Protein 6PW7 (pdb70)

Organism: Caenorhabditis elegans (NCBI:txid6239)

Radius of gyration: 25.1 Å; Cα contacts (8 Å, |Δi|>4): 357; chains: 2; bounding box: 63×61×56 Å

GO terms:
  GO:0042802 identical protein binding (F, IPI)
  GO:0043025 neuronal cell body (C, IDA)
  GO:0005246 calcium channel regulator activity (F, IDA)
  GO:0005737 cytoplasm (C, IDA)
  GO:0005886 plasma membrane (C, IDA)
  GO:0030425 dendrite (C, IDA)
  GO:0002115 store-operated calcium entry (P, IGI)
  GO:1901076 positive regulation of engulfment of apoptotic cell (P, IMP)
  GO:0030728 ovulation (P, IMP)
  GO:0045987 positive regulation of smooth muscle contraction (P, IMP)

InterPro domains:
  IPR001660 Sterile alpha motif domain [PF07647] (112-171)
  IPR013761 Sterile alpha motif/pointed domain superfamily [G3DSA:1.10.150.50] (116-182)
  IPR013761 Sterile alpha motif/pointed domain superfamily [SSF47769] (111-183)
  IPR032393 STIM1/2, Orai1-activating region [PF16533] (285-386)
  IPR032393 STIM1/2, Orai1-activating region [cd11722] (290-383)
  IPR037608 STIM1/2 [PTHR15136] (29-251)
  IPR057835 STIM1/2, EF-hand [PF25578] (37-105)

Structure (mmCIF, N/CA/C/O backbone):
data_6PW7
#
_entry.id   6PW7
#
_cell.length_a   111.543
_cell.length_b   111.580
_cell.length_c   70.704
_cell.angle_alpha   90.00
_cell.angle_beta   90.00
_cell.angle_gamma   90.00
#
_symmetry.space_group_name_H-M   'C 2 2 2'
#
loop_
_entity.id
_entity.type
_entity.pdbx_description
1 polymer 'Stromal interaction molecule 1'
2 non-polymer 'CALCIUM ION'
3 water water
#
loop_
_atom_site.group_PDB
_atom_site.id
_atom_site.type_symbol
_atom_site.label_atom_id
_atom_site.label_alt_id
_atom_site.label_comp_id
_atom_site.label_asym_id
_atom_site.label_entity_id
_atom_site.label_seq_id
_atom_site.pdbx_PDB_ins_code
_atom_site.Cartn_x
_atom_site.Cartn_y
_atom_site.Cartn_z
_atom_site.occupancy
_atom_site.B_iso_or_equiv
_atom_site.auth_seq_id
_atom_site.auth_comp_id
_atom_site.auth_asym_id
_atom_site.auth_atom_id
_atom_site.pdbx_PDB_model_num
ATOM 1 N N . VAL A 1 1 ? 45.309 63.202 46.145 1.00 32.93 25 VAL A N 1
ATOM 2 C CA . VAL A 1 1 ? 44.056 63.519 45.475 1.00 37.29 25 VAL A CA 1
ATOM 3 C C . VAL A 1 1 ? 44.045 62.878 44.099 1.00 34.67 25 VAL A C 1
ATOM 4 O O . VAL A 1 1 ? 42.991 62.687 43.497 1.00 31.78 25 VAL A O 1
ATOM 8 N N . THR A 1 2 ? 45.217 62.539 43.590 1.00 28.31 26 THR A N 1
ATOM 9 C CA . THR A 1 2 ? 45.239 61.856 42.319 1.00 30.31 26 THR A CA 1
ATOM 10 C C . THR A 1 2 ? 46.154 60.636 42.335 1.00 26.28 26 THR A C 1
ATOM 11 O O . THR A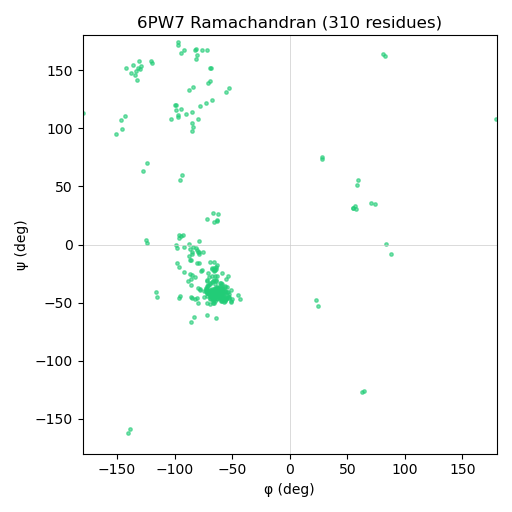 1 2 ? 47.192 60.637 42.984 1.00 26.99 26 THR A O 1
ATOM 15 N N . ARG A 1 3 ? 45.722 59.569 41.672 1.00 20.70 27 ARG A N 1
ATOM 16 C CA . ARG A 1 3 ? 46.544 58.378 41.534 1.00 24.68 27 ARG A CA 1
ATOM 17 C C . ARG A 1 3 ? 46.566 57.923 40.092 1.00 29.82 27 ARG A C 1
ATOM 18 O O . ARG A 1 3 ? 45.631 58.156 39.313 1.00 26.96 27 ARG A O 1
ATOM 26 N N . ASN A 1 4 ? 47.670 57.272 39.766 1.00 24.49 28 ASN A N 1
ATOM 27 C CA . ASN A 1 4 ? 47.946 56.791 38.437 1.00 31.39 28 ASN A CA 1
ATOM 28 C C . ASN A 1 4 ? 47.532 55.344 38.272 1.00 29.13 28 ASN A C 1
ATOM 29 O O . ASN A 1 4 ? 48.073 54.486 38.956 1.00 28.91 28 ASN A O 1
ATOM 34 N N . VAL A 1 5 ? 46.569 55.063 37.395 1.00 23.94 29 VAL A N 1
ATOM 35 C CA . VAL A 1 5 ? 46.065 53.685 37.245 1.00 25.75 29 VAL A CA 1
ATOM 36 C C . VAL A 1 5 ? 45.887 53.272 35.784 1.00 29.24 29 VAL A C 1
ATOM 37 O O . VAL A 1 5 ? 45.669 54.114 34.896 1.00 24.27 29 VAL A O 1
ATOM 41 N N . GLU A 1 6 ? 45.964 51.966 35.550 1.00 24.94 30 GLU A N 1
ATOM 42 C CA . GLU A 1 6 ? 45.733 51.418 34.221 1.00 23.83 30 GLU A CA 1
ATOM 43 C C . GLU A 1 6 ? 44.242 51.344 33.908 1.00 29.62 30 GLU A C 1
ATOM 44 O O . GLU A 1 6 ? 43.495 50.632 34.589 1.00 21.78 30 GLU A O 1
ATOM 50 N N . VAL A 1 7 ? 43.805 52.045 32.864 1.00 21.95 31 VAL A N 1
ATOM 51 C CA . VAL A 1 7 ? 42.395 52.002 32.508 1.00 19.77 31 VAL A CA 1
ATOM 52 C C . VAL A 1 7 ? 42.197 51.479 31.094 1.00 21.30 31 VAL A C 1
ATOM 53 O O . VAL A 1 7 ? 43.098 51.539 30.271 1.00 20.85 31 VAL A O 1
ATOM 57 N N . THR A 1 8 ? 41.003 50.973 30.815 1.00 19.57 32 THR A N 1
ATOM 58 C CA . THR A 1 8 ? 40.676 50.514 29.471 1.00 22.07 32 THR A CA 1
ATOM 59 C C . THR A 1 8 ? 39.983 51.625 28.705 1.00 20.45 32 THR A C 1
ATOM 60 O O . THR A 1 8 ? 39.492 52.601 29.299 1.00 18.05 32 THR A O 1
ATOM 64 N N . ALA A 1 9 ? 39.907 51.456 27.391 1.00 22.62 33 ALA A N 1
ATOM 65 C CA . ALA A 1 9 ? 39.207 52.410 26.545 1.00 19.55 33 ALA A CA 1
ATOM 66 C C . ALA A 1 9 ? 37.753 52.548 26.994 1.00 19.17 33 ALA A C 1
ATOM 67 O O . ALA A 1 9 ? 37.196 53.635 26.997 1.00 20.84 33 ALA A O 1
ATOM 69 N N . GLU A 1 10 ? 37.147 51.437 27.398 1.00 22.32 34 GLU A N 1
ATOM 70 C CA . GLU A 1 10 ? 35.765 51.457 27.840 1.00 23.79 34 GLU A CA 1
ATOM 71 C C . GLU A 1 10 ? 35.602 52.219 29.141 1.00 20.17 34 GLU A C 1
ATOM 72 O O . GLU A 1 10 ? 34.673 53.008 29.288 1.00 21.02 34 GLU A O 1
ATOM 78 N N . GLU A 1 11 ? 36.502 51.981 30.083 1.00 18.92 35 GLU A N 1
ATOM 79 C CA . GLU A 1 11 ? 36.481 52.713 31.344 1.00 17.91 35 GLU A CA 1
ATOM 80 C C . GLU A 1 11 ? 36.677 54.200 31.083 1.00 20.94 35 GLU A C 1
ATOM 81 O O . GLU A 1 11 ? 36.056 55.047 31.727 1.00 17.74 35 GLU A O 1
ATOM 87 N N . GLU A 1 12 ? 37.511 54.520 30.104 1.00 18.00 36 GLU A N 1
ATOM 88 C CA . GLU A 1 12 ? 37.855 55.916 29.868 1.00 19.13 36 GLU A CA 1
ATOM 89 C C . GLU A 1 12 ? 36.718 56.655 29.140 1.00 17.77 36 GLU A C 1
ATOM 90 O O . GLU A 1 12 ? 36.608 57.870 29.241 1.00 20.57 36 GLU A O 1
ATOM 96 N N . LYS A 1 13 ? 35.866 55.917 28.431 1.00 20.05 37 LYS A N 1
ATOM 97 C CA . LYS A 1 13 ? 34.616 56.472 27.897 1.00 21.05 37 LYS A CA 1
ATOM 98 C C . LYS A 1 13 ? 33.790 57.105 28.991 1.00 19.79 37 LYS A C 1
ATOM 99 O O . LYS A 1 13 ? 33.125 58.114 28.775 1.00 22.01 37 LYS A O 1
ATOM 105 N N . ILE A 1 14 ? 33.821 56.494 30.170 1.00 19.20 38 ILE A N 1
ATOM 106 C CA . ILE A 1 14 ? 33.022 56.971 31.289 1.00 20.00 38 ILE A CA 1
ATOM 107 C C . ILE A 1 14 ? 33.746 58.082 32.033 1.00 19.16 38 ILE A C 1
ATOM 108 O O . ILE A 1 14 ? 33.153 59.106 32.357 1.00 20.02 38 ILE A O 1
ATOM 113 N N . ARG A 1 15 ? 35.032 57.875 32.308 1.00 18.02 39 ARG A N 1
ATOM 114 C CA . ARG A 1 15 ? 35.798 58.857 33.059 1.00 18.01 39 ARG A CA 1
ATOM 115 C C . ARG A 1 15 ? 35.946 60.150 32.250 1.00 17.09 39 ARG A C 1
ATOM 116 O O . ARG A 1 15 ? 35.651 61.231 32.746 1.00 20.19 39 ARG A O 1
ATOM 124 N N . ASP A 1 16 ? 36.385 60.028 31.001 1.00 17.00 40 ASP A N 1
ATOM 125 C CA . ASP A 1 16 ? 36.510 61.172 30.101 1.00 17.12 40 ASP A CA 1
ATOM 126 C C . ASP A 1 16 ? 35.242 61.294 29.273 1.00 18.44 40 ASP A C 1
ATOM 127 O O . ASP A 1 16 ? 35.277 61.202 28.051 1.00 18.73 40 ASP A O 1
ATOM 132 N N . LYS A 1 17 ? 34.112 61.479 29.946 1.00 14.73 41 LYS A N 1
ATOM 133 C CA . LYS A 1 17 ? 32.822 61.511 29.266 1.00 21.21 41 LYS A CA 1
ATOM 134 C C . LYS A 1 17 ? 32.737 62.624 28.222 1.00 22.03 41 LYS A C 1
ATOM 135 O O . LYS A 1 17 ? 32.243 62.417 27.118 1.00 18.46 41 LYS A O 1
ATOM 141 N N . LEU A 1 18 ? 33.237 63.805 28.561 1.00 19.48 42 LEU A N 1
ATOM 142 C CA . LEU A 1 18 ? 33.113 64.925 27.640 1.00 21.36 42 LEU A CA 1
ATOM 143 C C . LEU A 1 18 ? 34.034 64.740 26.444 1.00 18.32 42 LEU A C 1
ATOM 144 O O . LEU A 1 18 ? 33.706 65.165 25.340 1.00 17.99 42 LEU A O 1
ATOM 149 N N . GLY A 1 19 ? 35.175 64.091 26.649 1.00 16.65 43 GLY A N 1
ATOM 150 C CA . GLY A 1 19 ? 36.056 63.788 25.543 1.00 14.33 43 GLY A CA 1
ATOM 151 C C . GLY A 1 19 ? 35.464 62.735 24.621 1.00 14.44 43 GLY A C 1
ATOM 152 O O . GLY A 1 19 ? 35.478 62.881 23.399 1.00 13.79 43 GLY A O 1
ATOM 153 N N . TYR A 1 20 ? 34.940 61.663 25.208 1.00 15.48 44 TYR A N 1
ATOM 154 C CA . TYR A 1 20 ? 34.234 60.658 24.424 1.00 15.60 44 TYR A CA 1
ATOM 155 C C . TYR A 1 20 ? 33.072 61.248 23.652 1.00 13.31 44 TYR A C 1
ATOM 156 O O . TYR A 1 20 ? 32.893 60.959 22.469 1.00 16.24 44 TYR A O 1
ATOM 165 N N . GLU A 1 21 ? 32.261 62.066 24.310 1.00 14.27 45 GLU A N 1
ATOM 166 C CA . GLU A 1 21 ? 31.116 62.635 23.626 1.00 16.66 45 GLU A CA 1
ATOM 167 C C . GLU A 1 21 ? 31.573 63.551 22.492 1.00 17.30 45 GLU A C 1
ATOM 168 O O . GLU A 1 21 ? 30.892 63.678 21.474 1.00 18.37 45 GLU A O 1
ATOM 174 N N . ALA A 1 22 ? 32.732 64.182 22.669 1.00 15.89 46 ALA A N 1
ATOM 175 C CA . ALA A 1 22 ? 33.281 65.022 21.613 1.00 13.72 46 ALA A CA 1
ATOM 176 C C . ALA A 1 22 ? 33.660 64.152 20.400 1.00 14.95 46 ALA A C 1
ATOM 177 O O . ALA A 1 22 ? 33.320 64.479 19.258 1.00 16.16 46 ALA A O 1
ATOM 179 N N . ILE A 1 23 ? 34.348 63.042 20.661 1.00 14.86 47 ILE A N 1
ATOM 180 C CA . ILE A 1 23 ? 34.700 62.077 19.618 1.00 10.25 47 ILE A CA 1
ATOM 181 C C . ILE A 1 23 ? 33.438 61.560 18.913 1.00 13.90 47 ILE A C 1
ATOM 182 O O . ILE A 1 23 ? 33.400 61.420 17.687 1.00 11.89 47 ILE A O 1
ATOM 187 N N . ARG A 1 24 ? 32.386 61.313 19.685 1.00 15.49 48 ARG A N 1
ATOM 188 C CA . ARG A 1 24 ? 31.145 60.845 19.100 1.00 17.32 48 ARG A CA 1
ATOM 189 C C . ARG A 1 24 ? 30.503 61.932 18.228 1.00 13.86 48 ARG A C 1
ATOM 190 O O . ARG A 1 24 ? 30.030 61.628 17.138 1.00 14.66 48 ARG A O 1
ATOM 198 N N . ASP A 1 25 ? 30.507 63.192 18.684 1.00 16.57 49 ASP A N 1
ATOM 199 C CA . ASP A 1 25 ? 29.994 64.311 17.868 1.00 12.33 49 ASP A CA 1
ATOM 200 C C . ASP A 1 25 ? 30.774 64.505 16.562 1.00 14.98 49 ASP A C 1
ATOM 201 O O . ASP A 1 25 ? 30.194 64.748 15.506 1.00 15.33 49 ASP A O 1
ATOM 206 N N . ILE A 1 26 ? 32.094 64.426 16.643 1.00 14.60 50 ILE A N 1
ATOM 207 C CA . ILE A 1 26 ? 32.929 64.490 15.453 1.00 13.10 50 ILE A CA 1
ATOM 208 C C . ILE A 1 26 ? 32.535 63.371 14.459 1.00 17.34 50 ILE A C 1
ATOM 209 O O . ILE A 1 26 ? 32.330 63.620 13.268 1.00 15.34 50 ILE A O 1
ATOM 214 N N . HIS A 1 27 ? 32.390 62.151 14.971 1.00 13.91 51 HIS A N 1
ATOM 215 C CA . HIS A 1 27 ? 32.071 61.000 14.132 1.00 11.50 51 HIS A CA 1
ATOM 216 C C . HIS A 1 27 ? 30.738 61.217 13.408 1.00 14.38 51 HIS A C 1
ATOM 217 O O . HIS A 1 27 ? 30.635 61.019 12.191 1.00 14.60 51 HIS A O 1
ATOM 224 N N . ARG A 1 28 ? 29.729 61.652 14.156 1.00 9.60 52 ARG A N 1
ATOM 225 C CA . ARG A 1 28 ? 28.415 61.904 13.569 1.00 15.68 52 ARG A CA 1
ATOM 226 C C . ARG A 1 28 ? 28.526 62.968 12.486 1.00 15.76 52 ARG A C 1
ATOM 227 O O . ARG A 1 28 ? 27.884 62.866 11.450 1.00 19.16 52 ARG A O 1
ATOM 235 N N . ASP A 1 29 ? 29.370 63.969 12.721 1.00 17.36 53 ASP A N 1
ATOM 236 C CA . ASP A 1 29 ? 29.593 65.031 11.742 1.00 17.72 53 ASP A CA 1
ATOM 237 C C . ASP A 1 29 ? 30.216 64.479 10.451 1.00 18.37 53 ASP A C 1
ATOM 238 O O . ASP A 1 29 ? 29.926 64.969 9.361 1.00 21.69 53 ASP A O 1
ATOM 251 N N . ASP A 1 31 ? 30.061 61.129 9.495 1.00 21.39 55 ASP A N 1
ATOM 252 C CA . ASP A 1 31 ? 29.235 60.020 9.033 1.00 18.44 55 ASP A CA 1
ATOM 253 C C . ASP A 1 31 ? 28.014 60.498 8.242 1.00 21.41 55 ASP A C 1
ATOM 254 O O . ASP A 1 31 ? 26.886 60.455 8.727 1.00 23.00 55 ASP A O 1
ATOM 259 N N . ASP A 1 32 ? 28.246 60.915 7.007 1.00 19.34 56 ASP A N 1
ATOM 260 C CA . ASP A 1 32 ? 27.238 61.599 6.219 1.00 21.03 56 ASP A CA 1
ATOM 261 C C . ASP A 1 32 ? 25.960 60.799 5.942 1.00 25.15 56 ASP A C 1
ATOM 262 O O . ASP A 1 32 ? 24.868 61.377 5.856 1.00 26.09 56 ASP A O 1
ATOM 267 N N . ASP A 1 33 ? 26.068 59.481 5.794 1.00 23.71 57 ASP A N 1
ATOM 268 C CA . ASP A 1 33 ? 24.861 58.694 5.533 1.00 18.41 57 ASP A CA 1
ATOM 269 C C . ASP A 1 33 ? 24.285 58.079 6.809 1.00 20.01 57 ASP A C 1
ATOM 270 O O . ASP A 1 33 ? 23.363 57.272 6.743 1.00 22.87 57 ASP A O 1
ATOM 275 N N . HIS A 1 34 ? 24.837 58.467 7.957 1.00 20.77 58 HIS A N 1
ATOM 276 C CA . HIS A 1 34 ? 24.381 57.995 9.271 1.00 18.71 58 HIS A CA 1
ATOM 277 C C . HIS A 1 34 ? 24.407 56.473 9.415 1.00 21.76 58 HIS A C 1
ATOM 278 O O . HIS A 1 34 ? 23.589 55.894 10.127 1.00 19.81 58 HIS A O 1
ATOM 285 N N . SER A 1 35 ? 25.364 55.821 8.768 1.00 17.94 59 SER A N 1
ATOM 286 C CA . SER A 1 35 ? 25.447 54.368 8.836 1.00 17.78 59 SER A CA 1
ATOM 287 C C . SER A 1 35 ? 26.086 53.869 10.137 1.00 20.91 59 SER A C 1
ATOM 288 O O . SER A 1 35 ? 26.133 52.660 10.389 1.00 21.69 59 SER A O 1
ATOM 291 N N . GLY A 1 36 ? 26.625 54.790 10.934 1.00 18.25 60 GLY A N 1
ATOM 292 C CA . GLY A 1 36 ? 27.374 54.417 12.124 1.00 14.98 60 GLY A CA 1
ATOM 293 C C . GLY A 1 36 ? 28.832 54.064 11.882 1.00 16.18 60 GLY A C 1
ATOM 294 O O . GLY A 1 36 ? 29.547 53.703 12.813 1.00 16.26 60 GLY A O 1
ATOM 295 N N . SER A 1 37 ? 29.265 54.137 10.628 1.00 14.99 61 SER A N 1
ATOM 296 C CA . SER A 1 37 ? 30.669 53.945 10.277 1.00 15.38 61 SER A CA 1
ATOM 297 C C . SER A 1 37 ? 31.100 54.980 9.238 1.00 16.09 61 SER A C 1
ATOM 298 O O . SER A 1 37 ? 30.302 55.404 8.409 1.00 14.21 61 SER A O 1
ATOM 301 N N . ILE A 1 38 ? 32.364 55.384 9.295 1.00 13.37 62 ILE A N 1
ATOM 302 C CA . ILE A 1 38 ? 32.899 56.348 8.351 1.00 12.89 62 ILE A CA 1
ATOM 303 C C . ILE A 1 38 ? 33.679 55.625 7.275 1.00 15.67 62 ILE A C 1
ATOM 304 O O . ILE A 1 38 ? 34.648 54.933 7.584 1.00 14.88 62 ILE A O 1
ATOM 309 N N . ASP A 1 39 ? 33.259 55.767 6.024 1.00 16.34 63 ASP A N 1
ATOM 310 C CA . ASP A 1 39 ? 33.944 55.075 4.924 1.00 14.80 63 ASP A CA 1
ATOM 311 C C . ASP A 1 39 ? 34.945 56.029 4.242 1.00 14.82 63 ASP A C 1
ATOM 312 O O . ASP A 1 39 ? 34.985 57.230 4.544 1.00 14.58 63 ASP A O 1
ATOM 317 N N . ARG A 1 40 ? 35.760 55.495 3.337 1.00 16.71 64 ARG A N 1
ATOM 318 C CA . ARG A 1 40 ? 36.814 56.284 2.702 1.00 13.39 64 ARG A CA 1
ATOM 319 C C . ARG A 1 40 ? 36.267 57.448 1.874 1.00 16.79 64 ARG A C 1
ATOM 320 O O . ARG A 1 40 ? 36.939 58.465 1.694 1.00 17.35 64 ARG A O 1
ATOM 328 N N . ASN A 1 41 ? 35.047 57.304 1.375 1.00 17.08 65 ASN A N 1
ATOM 329 C CA . ASN A 1 41 ? 34.431 58.388 0.633 1.00 13.62 65 ASN A CA 1
ATOM 330 C C . ASN A 1 41 ? 34.020 59.506 1.603 1.00 17.64 65 ASN A C 1
ATOM 331 O O . ASN A 1 41 ? 34.156 60.680 1.297 1.00 15.06 65 ASN A O 1
ATOM 336 N N . GLU A 1 42 ? 33.541 59.130 2.785 1.00 12.91 66 GLU A N 1
ATOM 337 C CA . GLU A 1 42 ? 33.100 60.103 3.783 1.00 11.24 66 GLU A CA 1
ATOM 338 C C . GLU A 1 42 ? 34.259 60.838 4.427 1.00 17.78 66 GLU A C 1
ATOM 339 O O . GLU A 1 42 ? 34.164 62.038 4.694 1.00 17.77 66 GLU A O 1
ATOM 345 N N . SER A 1 43 ? 35.358 60.130 4.674 1.00 12.78 67 SER A N 1
ATOM 346 C CA . SER A 1 43 ? 36.459 60.731 5.405 1.00 15.32 67 SER A CA 1
ATOM 347 C C . SER A 1 43 ? 37.212 61.718 4.500 1.00 17.65 67 SER A C 1
ATOM 348 O O . SER A 1 43 ? 37.502 62.837 4.905 1.00 16.63 67 SER A O 1
ATOM 351 N N . THR A 1 44 ? 37.498 61.321 3.266 1.00 14.52 68 THR A N 1
ATOM 352 C CA . THR A 1 44 ? 38.112 62.257 2.318 1.00 20.99 68 THR A CA 1
ATOM 353 C C . THR A 1 44 ? 37.152 63.416 1.996 1.00 19.20 68 THR A C 1
ATOM 354 O O . THR A 1 44 ? 37.571 64.572 1.853 1.00 20.73 68 THR A O 1
ATOM 358 N N . GLY A 1 45 ? 35.866 63.108 1.879 1.00 17.04 69 GLY A N 1
ATOM 359 C CA . GLY A 1 45 ? 34.871 64.134 1.625 1.00 17.49 69 GLY A CA 1
ATOM 360 C C . GLY A 1 45 ? 34.900 65.187 2.721 1.00 21.86 69 GLY A C 1
ATOM 361 O O . GLY A 1 45 ? 34.829 66.383 2.452 1.00 22.68 69 GLY A O 1
ATOM 362 N N . PHE A 1 46 ? 35.033 64.734 3.964 1.00 19.36 70 PHE A N 1
ATOM 363 C CA . PHE A 1 46 ? 35.056 65.621 5.116 1.00 20.55 70 PHE A CA 1
ATOM 364 C C . PHE A 1 46 ? 36.306 66.481 5.087 1.00 20.04 70 PHE A C 1
ATOM 365 O O . PHE A 1 46 ? 36.241 67.681 5.362 1.00 19.89 70 PHE A O 1
ATOM 381 N N . LYS A 1 48 ? 37.943 67.333 2.463 1.00 19.65 72 LYS A N 1
ATOM 382 C CA . LYS A 1 48 ? 37.864 68.215 1.308 1.00 22.76 72 LYS A CA 1
ATOM 383 C C . LYS A 1 48 ? 36.959 69.399 1.599 1.00 22.96 72 LYS A C 1
ATOM 384 O O . LYS A 1 48 ? 37.362 70.545 1.434 1.00 25.30 72 LYS A O 1
ATOM 390 N N . GLU A 1 49 ? 35.744 69.115 2.055 1.00 21.31 73 GLU A N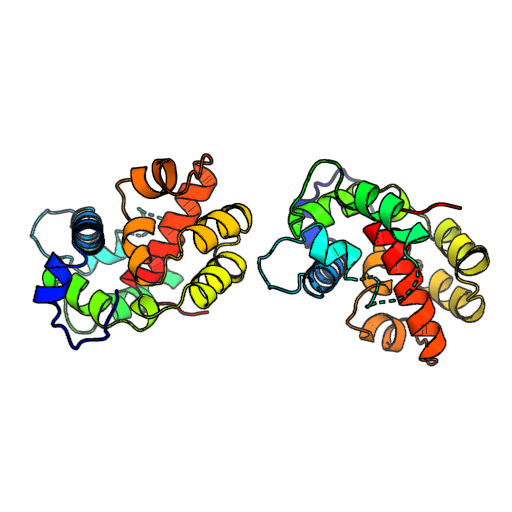 1
ATOM 391 C CA . GLU A 1 49 ? 34.755 70.162 2.288 1.00 24.04 73 GLU A CA 1
ATOM 392 C C . GLU A 1 49 ? 34.907 70.848 3.643 1.00 28.64 73 GLU A C 1
ATOM 393 O O . GLU A 1 49 ? 35.185 72.039 3.692 1.00 29.19 73 GLU A O 1
ATOM 399 N N . ASP A 1 50 ? 34.752 70.106 4.737 1.00 24.33 74 ASP A N 1
ATOM 400 C CA . ASP A 1 50 ? 34.768 70.722 6.072 1.00 18.45 74 ASP A CA 1
ATOM 401 C C . ASP A 1 50 ? 36.139 71.213 6.544 1.00 27.30 74 ASP A C 1
ATOM 402 O O . ASP A 1 50 ? 36.219 72.155 7.332 1.00 24.87 74 ASP A O 1
ATOM 415 N N . GLN A 1 52 ? 38.621 71.884 4.283 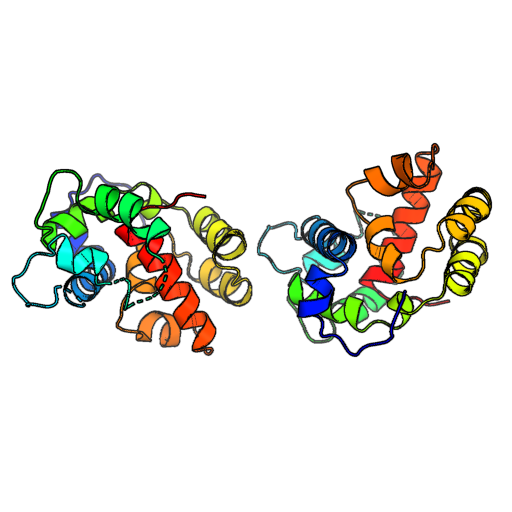1.00 25.56 76 GLN A N 1
ATOM 416 C CA . GLN A 1 52 ? 39.135 72.651 3.153 1.00 28.26 76 GLN A CA 1
ATOM 417 C C . GLN A 1 52 ? 40.531 72.217 2.756 1.00 31.77 76 GLN A C 1
ATOM 418 O O . GLN A 1 52 ? 41.403 73.042 2.472 1.00 27.76 76 GLN A O 1
ATOM 432 N N . ARG A 1 54 ? 43.365 70.416 0.390 1.00 30.53 78 ARG A N 1
ATOM 433 C CA . ARG A 1 54 ? 43.717 70.174 -1.008 1.00 33.49 78 ARG A CA 1
ATOM 434 C C . ARG A 1 54 ? 44.017 68.696 -1.240 1.00 34.60 78 ARG A C 1
ATOM 435 O O . ARG A 1 54 ? 44.486 68.005 -0.331 1.00 32.73 78 ARG A O 1
ATOM 443 N N . GLY A 1 55 ? 43.768 68.235 -2.464 1.00 33.64 79 GLY A N 1
ATOM 444 C CA . GLY A 1 55 ? 43.931 66.838 -2.827 1.00 27.40 79 GLY A CA 1
ATOM 445 C C . GLY A 1 55 ? 45.208 66.188 -2.347 1.00 32.77 79 GLY A C 1
ATOM 446 O O . GLY A 1 55 ? 45.200 65.061 -1.843 1.00 32.52 79 GLY A O 1
ATOM 447 N N . SER A 1 56 ? 46.315 66.899 -2.487 1.00 30.43 80 SER A N 1
ATOM 448 C CA . SER A 1 56 ? 47.609 66.339 -2.122 1.00 31.06 80 SER A CA 1
ATOM 449 C C . SER A 1 56 ? 47.757 66.119 -0.612 1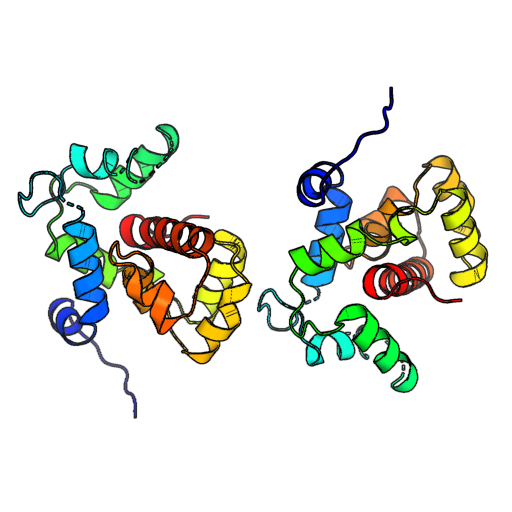.00 31.03 80 SER A C 1
ATOM 450 O O . SER A 1 56 ? 48.593 65.327 -0.175 1.00 29.57 80 SER A O 1
ATOM 453 N N . GLU A 1 57 ? 46.951 66.814 0.186 1.00 30.60 81 GLU A N 1
ATOM 454 C CA . GLU A 1 57 ? 47.024 66.681 1.647 1.00 29.88 81 GLU A CA 1
ATOM 455 C C . GLU A 1 57 ? 46.194 65.514 2.193 1.00 30.83 81 GLU A C 1
ATOM 456 O O . GLU A 1 57 ? 46.335 65.119 3.363 1.00 25.95 81 GLU A O 1
ATOM 462 N N . ARG A 1 58 ? 45.328 64.961 1.352 1.00 26.06 82 ARG A N 1
ATOM 463 C CA . ARG A 1 58 ? 44.296 64.051 1.845 1.00 24.79 82 ARG A CA 1
ATOM 464 C C . ARG A 1 58 ? 44.708 62.599 1.924 1.00 25.59 82 ARG A C 1
ATOM 465 O O . ARG A 1 58 ? 44.232 61.863 2.785 1.00 26.64 82 ARG A O 1
ATOM 473 N N . THR A 1 59 ? 45.594 62.169 1.037 1.00 28.05 83 THR A N 1
ATOM 474 C CA . THR A 1 59 ? 45.782 60.743 0.878 1.00 22.91 83 THR A CA 1
ATOM 475 C C . THR A 1 59 ? 46.574 60.170 2.052 1.00 25.72 83 THR A C 1
ATOM 476 O O . THR A 1 59 ? 46.233 59.116 2.573 1.00 23.32 83 THR A O 1
ATOM 480 N N . ARG A 1 60 ? 47.585 60.895 2.509 1.00 24.41 84 ARG A N 1
ATOM 481 C CA . ARG A 1 60 ? 48.337 60.506 3.698 1.00 23.59 84 ARG A CA 1
ATOM 482 C C . ARG A 1 60 ? 47.412 60.367 4.911 1.00 22.56 84 ARG A C 1
ATOM 483 O O . ARG A 1 60 ? 47.526 59.432 5.703 1.00 24.70 84 ARG A O 1
ATOM 491 N N . ARG A 1 61 ? 46.495 61.307 5.050 1.00 19.22 85 ARG A N 1
ATOM 492 C CA . ARG A 1 61 ? 45.569 61.307 6.174 1.00 21.34 85 ARG A CA 1
ATOM 493 C C . ARG A 1 61 ? 44.519 60.197 6.056 1.00 18.51 85 ARG A C 1
ATOM 494 O O . ARG A 1 61 ? 44.155 59.579 7.062 1.00 19.00 85 ARG A O 1
ATOM 502 N N . GLU A 1 62 ? 44.036 59.950 4.840 1.00 15.86 86 GLU A N 1
ATOM 503 C CA . GLU A 1 62 ? 43.114 58.844 4.622 1.00 20.22 86 GLU A CA 1
ATOM 504 C C . GLU A 1 62 ? 43.742 57.543 5.127 1.00 17.63 86 GLU A C 1
ATOM 505 O O . GLU A 1 62 ? 43.114 56.769 5.834 1.00 16.63 86 GLU A O 1
ATOM 511 N N . ASN A 1 63 ? 45.003 57.327 4.786 1.00 18.57 87 ASN A N 1
ATOM 512 C CA . ASN A 1 63 ? 45.700 56.111 5.204 1.00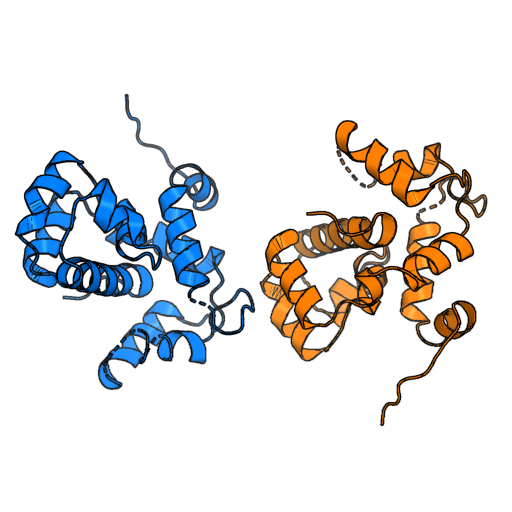 21.01 87 ASN A CA 1
ATOM 513 C C . ASN A 1 63 ? 45.887 56.035 6.727 1.00 23.28 87 ASN A C 1
ATOM 514 O O . ASN A 1 63 ? 45.703 54.977 7.339 1.00 23.02 87 ASN A O 1
ATOM 519 N N . LYS A 1 64 ? 46.245 57.152 7.349 1.00 21.78 88 LYS A N 1
ATOM 520 C CA . LYS A 1 64 ? 46.343 57.180 8.810 1.00 21.75 88 LYS A CA 1
ATOM 521 C C . LYS A 1 64 ? 44.985 56.900 9.486 1.00 21.76 88 LYS A C 1
ATOM 522 O O . LYS A 1 64 ? 44.889 56.142 10.446 1.00 23.39 88 LYS A O 1
ATOM 528 N N . PHE A 1 65 ? 43.927 57.502 8.963 1.00 20.48 89 PHE A N 1
ATOM 529 C CA . PHE A 1 65 ? 42.604 57.358 9.559 1.00 17.72 89 PHE A CA 1
ATOM 530 C C . PHE A 1 65 ? 42.046 55.952 9.392 1.00 17.57 89 PHE A C 1
ATOM 531 O O . PHE A 1 65 ? 41.425 55.401 10.298 1.00 17.11 89 PHE A O 1
ATOM 539 N N . HIS A 1 66 ? 42.257 55.378 8.218 1.00 17.57 90 HIS A N 1
ATOM 540 C CA . HIS A 1 66 ? 41.679 54.084 7.909 1.00 18.06 90 HIS A CA 1
ATOM 541 C C . HIS A 1 66 ? 42.583 52.895 8.145 1.00 20.90 90 HIS A C 1
ATOM 542 O O . HIS A 1 66 ? 42.130 51.890 8.677 1.00 28.21 90 HIS A O 1
ATOM 549 N N . GLY A 1 67 ? 43.840 52.977 7.735 1.00 23.88 91 GLY A N 1
ATOM 550 C CA . GLY A 1 67 ? 44.671 51.785 7.717 1.00 27.64 91 GLY A CA 1
ATOM 551 C C . GLY A 1 67 ? 44.094 50.766 6.740 1.00 23.72 91 GLY A C 1
ATOM 552 O O . GLY A 1 67 ? 43.854 51.087 5.582 1.00 27.10 91 GLY A O 1
ATOM 553 N N . ASP A 1 68 ? 43.878 49.539 7.209 1.00 32.56 92 ASP A N 1
ATOM 554 C CA . ASP A 1 68 ? 43.188 48.508 6.428 1.00 29.68 92 ASP A CA 1
ATOM 555 C C . ASP A 1 68 ? 41.705 48.437 6.780 1.00 28.50 92 ASP A C 1
ATOM 556 O O . ASP A 1 68 ? 40.993 47.557 6.303 1.00 32.54 92 ASP A O 1
ATOM 561 N N . ASP A 1 69 ? 41.240 49.355 7.619 1.00 28.26 93 ASP A N 1
ATOM 562 C CA . ASP A 1 69 ? 39.848 49.350 8.059 1.00 21.09 93 ASP A CA 1
ATOM 563 C C . ASP A 1 69 ? 39.002 50.316 7.224 1.00 21.81 93 ASP A C 1
ATOM 564 O O . ASP A 1 69 ? 39.123 51.532 7.348 1.00 21.87 93 ASP A O 1
ATOM 569 N N . ASP A 1 70 ? 38.123 49.775 6.394 1.00 20.44 94 ASP A N 1
ATOM 570 C CA . ASP A 1 70 ? 37.376 50.604 5.447 1.00 23.39 94 ASP A CA 1
ATOM 571 C C . ASP A 1 70 ? 36.137 51.243 6.054 1.00 18.57 94 ASP A C 1
ATOM 572 O O . ASP A 1 70 ? 35.440 52.002 5.392 1.00 20.25 94 ASP A O 1
ATOM 577 N N . ALA A 1 71 ? 35.866 50.938 7.310 1.00 17.12 95 ALA A N 1
ATOM 578 C CA . ALA A 1 71 ? 34.656 51.432 7.947 1.00 19.55 95 ALA A CA 1
ATOM 579 C C . ALA A 1 71 ? 34.902 51.723 9.430 1.00 19.47 95 ALA A C 1
ATOM 580 O O . ALA A 1 71 ? 34.880 50.817 10.252 1.00 20.18 95 ALA A O 1
ATOM 582 N N . ILE A 1 72 ? 35.119 52.997 9.757 1.00 18.04 96 ILE A N 1
ATOM 583 C CA . ILE A 1 72 ? 35.493 53.411 11.113 1.00 15.59 96 ILE A CA 1
ATOM 584 C C . ILE A 1 72 ? 34.287 53.730 11.976 1.00 15.06 96 ILE A C 1
ATOM 585 O O . ILE A 1 72 ? 33.589 54.715 11.726 1.00 16.25 96 ILE A O 1
ATOM 590 N N . THR A 1 73 ? 34.051 52.909 12.993 1.00 13.52 97 THR A N 1
ATOM 591 C CA . THR A 1 73 ? 32.962 53.158 13.928 1.00 13.24 97 THR A CA 1
ATOM 592 C C . THR A 1 73 ? 33.407 54.165 14.987 1.00 15.63 97 THR A C 1
ATOM 593 O O . THR A 1 73 ? 34.592 54.458 15.106 1.00 14.97 97 THR A O 1
ATOM 597 N N . VAL A 1 74 ? 32.450 54.689 15.744 1.00 12.67 98 VAL A N 1
ATOM 598 C CA . VAL A 1 74 ? 32.726 55.493 16.927 1.00 11.25 98 VAL A CA 1
ATOM 599 C C . VAL A 1 74 ? 33.698 54.795 17.874 1.00 16.77 98 VAL A C 1
ATOM 600 O O . VAL A 1 74 ? 34.704 55.377 18.309 1.00 13.24 98 VAL A O 1
ATOM 604 N N . ASP A 1 75 ? 33.413 53.532 18.182 1.00 13.29 99 ASP A N 1
ATOM 605 C CA . ASP A 1 75 ? 34.319 52.754 19.018 1.00 17.51 99 ASP A CA 1
ATOM 606 C C . ASP A 1 75 ? 35.722 52.695 18.438 1.00 17.59 99 ASP A C 1
ATOM 607 O O . ASP A 1 75 ? 36.693 52.759 19.193 1.00 14.72 99 ASP A O 1
ATOM 612 N N . ASP A 1 76 ? 35.820 52.544 17.112 1.00 13.27 100 ASP A N 1
ATOM 613 C CA . ASP A 1 76 ? 37.125 52.496 16.437 1.00 15.92 100 ASP A CA 1
ATOM 614 C C . ASP A 1 76 ? 37.847 53.816 16.632 1.00 12.69 100 ASP A C 1
ATOM 615 O O . ASP A 1 76 ? 39.035 53.861 16.945 1.00 16.49 100 ASP A O 1
ATOM 620 N N . LEU A 1 77 ? 37.120 54.897 16.416 1.00 15.52 101 LEU A N 1
ATOM 621 C CA . LEU A 1 77 ? 37.689 56.234 16.521 1.00 14.39 101 LEU A CA 1
ATOM 622 C C . LEU A 1 77 ? 38.117 56.526 17.951 1.00 15.15 101 LEU A C 1
ATOM 623 O O . LEU A 1 77 ? 39.202 57.065 18.182 1.00 13.13 101 LEU A O 1
ATOM 628 N N . TRP A 1 78 ? 37.268 56.190 18.916 1.00 12.97 102 TRP A N 1
ATOM 629 C CA . TRP A 1 78 ? 37.642 56.353 20.319 1.00 12.82 102 TRP A CA 1
ATOM 630 C C . TRP A 1 78 ? 38.901 55.541 20.686 1.00 15.45 102 TRP A C 1
ATOM 631 O O . TRP A 1 78 ? 39.795 56.027 21.390 1.00 14.17 102 TRP A O 1
ATOM 642 N N . GLU A 1 79 ? 38.967 54.300 20.210 1.00 13.50 103 GLU A N 1
ATOM 643 C CA . GLU A 1 79 ? 40.109 53.438 20.498 1.00 13.95 103 GLU A CA 1
ATOM 644 C C . GLU A 1 79 ? 41.392 54.020 19.939 1.00 15.12 103 GLU A C 1
ATOM 645 O O . GLU A 1 79 ? 42.418 54.015 20.611 1.00 17.23 103 GLU A O 1
ATOM 651 N N . ALA A 1 80 ? 41.339 54.525 18.706 1.00 16.42 104 ALA A N 1
ATOM 652 C CA . ALA A 1 80 ? 42.528 55.100 18.093 1.00 14.93 104 ALA A CA 1
ATOM 653 C C . ALA A 1 80 ? 42.949 56.360 18.855 1.00 15.80 104 ALA A C 1
ATOM 654 O O . ALA A 1 80 ? 44.128 56.578 19.100 1.00 19.69 104 ALA A O 1
ATOM 656 N N . TRP A 1 81 ? 41.980 57.186 19.232 1.00 14.18 105 TRP A N 1
ATOM 657 C CA . TRP A 1 81 ? 42.297 58.386 19.990 1.00 15.92 105 TRP A CA 1
ATOM 658 C C . TRP A 1 81 ? 42.827 58.033 21.399 1.00 18.00 105 TRP A C 1
ATOM 659 O O . TRP A 1 81 ? 43.855 58.553 21.836 1.00 15.28 105 TRP A O 1
ATOM 670 N N . PHE A 1 82 ? 42.121 57.147 22.094 1.00 13.25 106 PHE A N 1
ATOM 671 C CA . PHE A 1 82 ? 42.558 56.640 23.395 1.00 14.27 106 PHE A CA 1
ATOM 672 C C . PHE A 1 82 ? 43.996 56.133 23.364 1.00 15.34 106 PHE A C 1
ATOM 673 O O . PHE A 1 82 ? 44.737 56.339 24.304 1.00 16.35 106 PHE A O 1
ATOM 681 N N . GLU A 1 83 ? 44.388 55.473 22.282 1.00 15.20 107 GLU A N 1
ATOM 682 C CA . GLU A 1 83 ? 45.746 54.924 22.180 1.00 19.67 107 GLU A CA 1
ATOM 683 C C . GLU A 1 83 ? 46.800 55.926 21.674 1.00 19.08 107 GLU A C 1
ATOM 684 O O . GLU A 1 83 ? 47.989 55.621 21.683 1.00 18.91 107 GLU A O 1
ATOM 690 N N . SER A 1 84 ? 46.370 57.102 21.228 1.00 17.98 108 SER A N 1
ATOM 691 C CA . SER A 1 84 ? 47.269 58.027 20.513 1.00 18.52 108 SER A CA 1
ATOM 692 C C . SER A 1 84 ? 48.348 58.649 21.394 1.00 18.20 108 SER A C 1
ATOM 693 O O . SER A 1 84 ? 48.140 58.855 22.591 1.00 15.62 108 SER A O 1
ATOM 696 N N . ILE A 1 85 ? 49.486 58.994 20.800 1.00 15.63 109 ILE A N 1
ATOM 697 C CA . ILE A 1 85 ? 50.495 59.698 21.573 1.00 19.86 109 ILE A CA 1
ATOM 698 C C . ILE A 1 85 ? 49.975 61.095 21.931 1.00 19.04 109 ILE A C 1
ATOM 699 O O . ILE A 1 85 ? 50.277 61.623 23.005 1.00 20.65 109 ILE A O 1
ATOM 704 N N . GLU A 1 86 ? 49.169 61.690 21.063 1.00 17.96 110 GLU A N 1
ATOM 705 C CA . GLU A 1 86 ? 48.750 63.066 21.305 1.00 17.64 110 GLU A CA 1
ATOM 706 C C . GLU A 1 86 ? 47.848 63.184 22.525 1.00 16.00 110 GLU A C 1
ATOM 707 O O . GLU A 1 86 ? 47.813 64.221 23.180 1.00 15.17 110 GLU A O 1
ATOM 713 N N . ARG A 1 87 ? 47.131 62.117 22.861 1.00 17.93 111 ARG A N 1
ATOM 714 C CA . ARG A 1 87 ? 46.280 62.186 24.047 1.00 18.45 111 ARG A CA 1
ATOM 715 C C . ARG A 1 87 ? 47.144 62.340 25.299 1.00 20.81 111 ARG A C 1
ATOM 716 O O . ARG A 1 87 ? 46.683 62.848 26.327 1.00 18.54 111 ARG A O 1
ATOM 724 N N . THR A 1 88 ? 48.407 61.927 25.201 1.00 17.29 112 THR A N 1
ATOM 725 C CA . THR A 1 88 ? 49.316 61.984 26.346 1.00 17.46 112 THR A CA 1
ATOM 726 C C . THR A 1 88 ? 50.035 63.339 26.491 1.00 21.09 112 THR A C 1
ATOM 727 O O . THR A 1 88 ? 50.764 63.558 27.463 1.00 20.85 112 THR A O 1
ATOM 731 N N . TRP A 1 89 ? 49.823 64.247 25.538 1.00 17.71 113 TRP A N 1
ATOM 732 C CA . TRP A 1 89 ? 50.494 65.553 25.570 1.00 17.04 113 TRP A CA 1
ATOM 733 C C . TRP A 1 89 ? 50.277 66.230 26.910 1.00 17.31 113 TRP 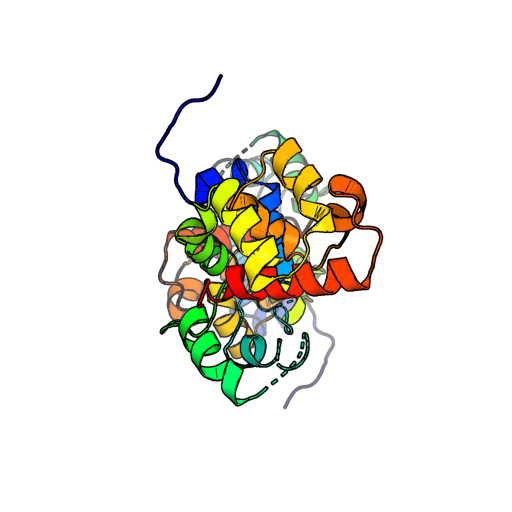A C 1
ATOM 734 O O . TRP A 1 89 ? 49.163 66.236 27.436 1.00 18.22 113 TRP A O 1
ATOM 745 N N . THR A 1 90 ? 51.352 66.773 27.467 1.00 18.69 114 THR A N 1
ATOM 746 C CA . THR A 1 90 ? 51.260 67.590 28.665 1.00 19.85 114 THR A CA 1
ATOM 747 C C . THR A 1 90 ? 50.727 68.971 28.334 1.00 19.44 114 THR A C 1
ATOM 748 O O . THR A 1 90 ? 50.674 69.371 27.160 1.00 15.93 114 THR A O 1
ATOM 752 N N . ASN A 1 91 ? 50.357 69.705 29.379 1.00 19.57 115 ASN A N 1
ATOM 753 C CA . ASN A 1 91 ? 49.985 71.105 29.236 1.00 19.92 115 ASN A CA 1
ATOM 754 C C . ASN A 1 91 ? 51.082 71.868 28.514 1.00 19.05 115 ASN A C 1
ATOM 755 O O . ASN A 1 91 ? 50.811 72.644 27.608 1.00 18.32 115 ASN A O 1
ATOM 760 N N . GLU A 1 92 ? 52.329 71.599 28.882 1.00 17.41 116 GLU A N 1
ATOM 761 C CA . GLU A 1 92 ? 53.485 72.199 28.215 1.00 21.50 116 GLU A CA 1
ATOM 762 C C . GLU A 1 92 ? 53.532 71.915 26.711 1.00 19.65 116 GLU A C 1
ATOM 763 O O . GLU A 1 92 ? 53.778 72.817 25.902 1.00 19.45 116 GLU A O 1
ATOM 769 N N . ARG A 1 93 ? 53.324 70.653 26.342 1.00 19.12 117 ARG A N 1
ATOM 770 C CA . ARG A 1 93 ? 53.369 70.253 24.942 1.00 16.99 117 ARG A CA 1
ATOM 771 C C . ARG A 1 93 ? 52.228 70.900 24.170 1.00 17.86 117 ARG A C 1
ATOM 772 O O . ARG A 1 93 ? 52.399 71.316 23.019 1.00 17.88 117 ARG A O 1
ATOM 780 N N . LEU A 1 94 ? 51.063 70.973 24.808 1.00 12.75 118 LEU A N 1
ATOM 781 C CA . LEU A 1 94 ? 49.879 71.551 24.176 1.00 13.31 118 LEU A CA 1
ATOM 782 C C . LEU A 1 94 ? 50.075 73.053 23.894 1.00 17.69 118 LEU A C 1
ATOM 783 O O . LEU A 1 94 ? 49.742 73.548 22.812 1.00 15.36 118 LEU A O 1
ATOM 788 N N . VAL A 1 95 ? 50.632 73.770 24.868 1.00 15.56 119 VAL A N 1
ATOM 789 C CA . VAL A 1 95 ? 50.983 75.174 24.687 1.00 14.93 119 VAL A CA 1
ATOM 790 C C . VAL A 1 95 ? 52.010 75.341 23.559 1.00 16.35 119 VAL A C 1
ATOM 791 O O . VAL A 1 95 ? 51.873 76.250 22.725 1.00 14.34 119 VAL A O 1
ATOM 795 N N . GLU A 1 96 ? 53.006 74.450 23.514 1.00 14.41 120 GLU A N 1
ATOM 796 C CA . GLU A 1 96 ? 54.008 74.482 22.447 1.00 15.33 120 GLU A CA 1
ATOM 797 C C . GLU A 1 96 ? 53.305 74.398 21.090 1.00 19.59 120 GLU A C 1
ATOM 798 O O . GLU A 1 96 ? 53.634 75.139 20.160 1.00 17.45 120 GLU A O 1
ATOM 804 N N . TRP A 1 97 ? 52.297 73.529 20.997 1.00 15.35 121 TRP A N 1
ATOM 805 C CA . TRP A 1 97 ? 51.554 73.347 19.755 1.00 14.47 121 TRP A CA 1
ATOM 806 C C . TRP A 1 97 ? 50.738 74.593 19.405 1.00 14.76 121 TRP A C 1
ATOM 807 O O . TRP A 1 97 ? 50.757 75.048 18.269 1.00 16.94 121 TRP A O 1
ATOM 818 N N . LEU A 1 98 ? 50.031 75.151 20.383 1.00 15.27 122 LEU A N 1
ATOM 819 C CA . LEU A 1 98 ? 49.249 76.372 20.166 1.00 14.31 122 LEU A CA 1
ATOM 820 C C . LEU A 1 98 ? 50.119 77.506 19.638 1.00 14.71 122 LEU A C 1
ATOM 821 O O . LEU A 1 98 ? 49.678 78.287 18.809 1.00 21.32 122 LEU A O 1
ATOM 826 N N . ILE A 1 99 ? 51.354 77.582 20.111 1.00 15.39 123 ILE A N 1
ATOM 827 C CA . ILE A 1 99 ? 52.241 78.655 19.684 1.00 15.39 123 ILE A CA 1
ATOM 828 C C . ILE A 1 99 ? 52.862 78.370 18.326 1.00 19.38 123 ILE A C 1
ATOM 829 O O . ILE A 1 99 ? 52.845 79.218 17.436 1.00 25.13 123 ILE A O 1
ATOM 834 N N . ASN A 1 100 ? 53.437 77.182 18.177 1.00 19.23 124 ASN A N 1
ATOM 835 C CA . ASN A 1 100 ? 54.227 76.869 16.995 1.00 19.48 124 ASN A CA 1
ATOM 836 C C . ASN A 1 100 ? 53.405 76.442 15.785 1.00 23.64 124 ASN A C 1
ATOM 837 O O . ASN A 1 100 ? 53.834 76.645 14.652 1.00 24.25 124 ASN A O 1
ATOM 842 N N . ASP A 1 101 ? 52.236 75.850 16.007 1.00 18.30 125 ASP A N 1
ATOM 843 C CA . ASP A 1 101 ? 51.494 75.305 14.879 1.00 18.66 125 ASP A CA 1
ATOM 844 C C . ASP A 1 101 ? 50.184 76.036 14.663 1.00 22.35 125 ASP A C 1
ATOM 845 O O . ASP A 1 101 ? 49.846 76.407 13.545 1.00 25.48 125 ASP A O 1
ATOM 850 N N . VAL A 1 102 ? 49.457 76.280 15.737 1.00 18.17 126 VAL A N 1
ATOM 851 C CA . VAL A 1 102 ? 48.166 76.927 15.599 1.00 15.81 126 VAL A CA 1
ATOM 852 C C . VAL A 1 102 ? 48.322 78.450 15.547 1.00 22.06 126 VAL A C 1
ATOM 853 O O . VAL A 1 102 ? 47.495 79.149 14.963 1.00 21.43 126 VAL A O 1
ATOM 857 N N . ASN A 1 103 ? 49.400 78.952 16.146 1.00 18.22 127 ASN A N 1
ATOM 858 C CA . ASN A 1 103 ? 49.650 80.387 16.224 1.00 17.61 127 ASN A CA 1
ATOM 859 C C . ASN A 1 103 ? 48.511 81.108 16.948 1.00 18.50 127 ASN A C 1
ATOM 860 O O . ASN A 1 103 ? 47.907 82.043 16.427 1.00 25.65 127 ASN A O 1
ATOM 865 N N . LEU A 1 104 ? 48.219 80.671 18.166 1.00 17.35 128 LEU A N 1
ATOM 866 C CA . LEU A 1 104 ? 47.203 81.336 18.980 1.00 18.14 128 LEU A CA 1
ATOM 867 C C . LEU A 1 104 ? 47.733 81.710 20.366 1.00 21.36 128 LEU A C 1
ATOM 868 O O . LEU A 1 104 ? 47.238 81.215 21.388 1.00 16.95 128 LEU A O 1
ATOM 873 N N . PRO A 1 105 ? 48.739 82.597 20.413 1.00 20.76 129 PRO A N 1
ATOM 874 C CA . PRO A 1 105 ? 49.322 82.953 21.711 1.00 16.56 129 PRO A CA 1
ATOM 875 C C . PRO A 1 105 ? 48.305 83.538 22.679 1.00 19.40 129 PRO A C 1
ATOM 876 O O . PRO A 1 105 ? 48.500 83.423 23.882 1.00 17.51 129 PRO A O 1
ATOM 880 N N . SER A 1 106 ? 47.223 84.123 22.169 1.00 20.95 130 SER A N 1
ATOM 881 C CA . SER A 1 106 ? 46.266 84.812 23.038 1.00 23.21 130 SER A CA 1
ATOM 882 C C . SER A 1 106 ? 45.495 83.886 23.977 1.00 22.41 130 SER A C 1
ATOM 883 O O . SER A 1 106 ? 44.941 84.352 24.966 1.00 23.13 130 SER A O 1
ATOM 886 N N . ILE A 1 107 ? 45.431 82.591 23.677 1.00 21.08 131 ILE A N 1
ATOM 887 C CA . ILE A 1 107 ? 44.676 81.691 24.549 1.00 20.73 131 ILE A CA 1
ATOM 888 C C . ILE A 1 107 ? 45.578 80.933 25.515 1.00 21.67 131 ILE A C 1
ATOM 889 O O . ILE A 1 107 ? 45.112 80.145 26.325 1.00 19.96 131 ILE A O 1
ATOM 894 N N . VAL A 1 108 ? 46.878 81.175 25.435 1.00 20.75 132 VAL A N 1
ATOM 895 C CA . VAL A 1 108 ? 47.826 80.375 26.196 1.00 19.11 132 VAL A CA 1
ATOM 896 C C . VAL A 1 108 ? 47.676 80.523 27.718 1.00 20.70 132 VAL A C 1
ATOM 897 O O . VAL A 1 108 ? 47.773 79.538 28.459 1.00 20.16 132 VAL A O 1
ATOM 901 N N . GLU A 1 109 ? 47.414 81.733 28.196 1.00 24.09 133 GLU A N 1
ATOM 902 C CA . GLU A 1 109 ? 47.356 81.913 29.644 1.00 21.84 133 GLU A CA 1
ATOM 903 C C . GLU A 1 109 ? 46.122 81.216 30.223 1.00 20.96 133 GLU A C 1
ATOM 904 O O . GLU A 1 109 ? 46.182 80.660 31.320 1.00 24.11 133 GLU A O 1
ATOM 910 N N . ALA A 1 110 ? 45.032 81.194 29.461 1.00 24.34 134 ALA A N 1
ATOM 911 C CA . ALA A 1 110 ? 43.834 80.452 29.854 1.00 19.73 134 ALA A CA 1
ATOM 912 C C . ALA A 1 110 ? 44.109 78.950 29.901 1.00 23.28 134 ALA A C 1
ATOM 913 O O . ALA A 1 110 ? 43.799 78.282 30.890 1.00 23.14 134 ALA A O 1
ATOM 915 N N . VAL A 1 111 ? 44.716 78.425 28.841 1.00 18.23 135 VAL A N 1
ATOM 916 C CA . VAL A 1 111 ? 45.050 77.001 28.777 1.00 22.09 135 VAL A CA 1
ATOM 917 C C . VAL A 1 111 ? 45.936 76.569 29.959 1.00 22.09 135 VAL A C 1
ATOM 918 O O . VAL A 1 111 ? 45.667 75.559 30.624 1.00 20.30 135 VAL A O 1
ATOM 922 N N . LYS A 1 112 ? 46.975 77.354 30.234 1.00 21.46 136 LYS A N 1
ATOM 923 C CA . LYS A 1 112 ? 47.877 77.083 31.353 1.00 21.67 136 LYS A CA 1
ATOM 924 C C . LYS A 1 112 ? 47.170 77.118 32.705 1.00 22.83 136 LYS A C 1
ATOM 925 O O . LYS A 1 112 ? 47.443 76.289 33.572 1.00 23.38 136 LYS A O 1
ATOM 931 N N . ALA A 1 113 ? 46.264 78.069 32.885 1.00 21.10 137 ALA A N 1
ATOM 932 C CA . ALA A 1 113 ? 45.591 78.219 34.165 1.00 21.53 137 ALA A CA 1
ATOM 933 C C . ALA A 1 113 ? 44.643 77.050 34.394 1.00 29.47 137 ALA A C 1
ATOM 934 O O . ALA A 1 113 ? 44.554 76.517 35.512 1.00 26.77 137 ALA A O 1
ATOM 936 N N . LYS A 1 114 ? 43.941 76.654 33.332 1.00 23.02 138 LYS A N 1
ATOM 937 C CA . LYS A 1 114 ? 42.993 75.542 33.419 1.00 25.35 138 LYS A CA 1
ATOM 938 C C . LYS A 1 114 ? 43.679 74.182 33.465 1.00 23.42 138 LYS A C 1
ATOM 939 O O . LYS A 1 114 ? 43.025 73.162 33.661 1.00 27.47 138 LYS A O 1
ATOM 945 N N . LYS A 1 115 ? 44.995 74.173 33.296 1.00 22.27 139 LYS A N 1
ATOM 946 C CA . LYS A 1 115 ? 45.791 72.953 33.397 1.00 21.91 139 LYS A CA 1
ATOM 947 C C . LYS A 1 115 ? 45.314 71.831 32.476 1.00 24.14 139 LYS A C 1
ATOM 948 O O . LYS A 1 115 ? 45.448 70.661 32.805 1.00 20.74 139 LYS A O 1
ATOM 954 N N . ILE A 1 116 ? 44.765 72.177 31.320 1.00 21.82 140 ILE A N 1
ATOM 955 C CA . ILE A 1 116 ? 44.286 71.134 30.421 1.00 19.63 140 ILE A CA 1
ATOM 956 C C . ILE A 1 116 ? 45.445 70.554 29.608 1.00 21.84 140 ILE A C 1
ATOM 957 O O . ILE A 1 116 ? 46.501 71.170 29.481 1.00 23.83 140 ILE A O 1
ATOM 962 N N . ASP A 1 117 ? 45.247 69.351 29.084 1.00 20.22 141 ASP A N 1
ATOM 963 C CA . ASP A 1 117 ? 46.311 68.645 28.384 1.00 17.21 141 ASP A CA 1
ATOM 964 C C . ASP A 1 117 ? 45.775 67.964 27.130 1.00 16.01 141 ASP A C 1
ATOM 965 O O . ASP A 1 117 ? 44.718 68.336 26.623 1.00 17.15 141 ASP A O 1
ATOM 970 N N . GLY A 1 118 ? 46.499 66.953 26.652 1.00 17.90 142 GLY A N 1
ATOM 971 C CA . GLY A 1 118 ? 46.163 66.299 25.397 1.00 17.47 142 GLY A CA 1
ATOM 972 C C . GLY A 1 118 ? 44.740 65.773 25.342 1.00 16.03 142 GLY A C 1
ATOM 973 O O . GLY A 1 118 ? 44.132 65.712 24.279 1.00 16.16 142 GLY A O 1
ATOM 974 N N . LYS A 1 119 ? 44.203 65.402 26.497 1.00 16.39 143 LYS A N 1
ATOM 975 C CA . LYS A 1 119 ? 42.853 64.845 26.560 1.00 17.74 143 LYS A CA 1
ATOM 976 C C . LYS A 1 119 ? 41.796 65.851 26.115 1.00 16.08 143 LYS A C 1
ATOM 977 O O . LYS A 1 119 ? 40.663 65.471 25.810 1.00 15.41 143 LYS A O 1
ATOM 983 N N . ILE A 1 120 ? 42.153 67.133 26.086 1.00 17.58 144 ILE A N 1
ATOM 984 C CA . ILE A 1 120 ? 41.161 68.145 25.719 1.00 15.23 144 ILE A CA 1
ATOM 985 C C . ILE A 1 120 ? 40.963 68.272 24.211 1.00 15.46 144 ILE A C 1
ATOM 986 O O . ILE A 1 120 ? 39.978 68.851 23.773 1.00 16.40 144 ILE A O 1
ATOM 991 N N . LEU A 1 121 ? 41.889 67.733 23.419 1.00 15.26 145 LEU A N 1
ATOM 992 C CA . LEU A 1 121 ? 41.900 67.997 21.978 1.00 11.83 145 LEU A CA 1
ATOM 993 C C . LEU A 1 121 ? 40.574 67.687 21.263 1.00 15.61 145 LEU A C 1
ATOM 994 O O . LEU A 1 121 ? 40.141 68.477 20.423 1.00 16.49 145 LEU A O 1
ATOM 999 N N . PRO A 1 122 ? 39.899 66.568 21.606 1.00 14.01 146 PRO A N 1
ATOM 1000 C CA . PRO A 1 122 ? 38.612 66.365 20.930 1.00 14.50 146 PRO A CA 1
ATOM 1001 C C . PRO A 1 122 ? 37.582 67.448 21.266 1.00 15.77 146 PRO A C 1
ATOM 1002 O O . PRO A 1 122 ? 36.728 67.780 20.438 1.00 14.08 146 PRO A O 1
ATOM 1006 N N . ARG A 1 123 ? 37.657 67.998 22.473 1.00 15.65 147 ARG A N 1
ATOM 1007 C CA . ARG A 1 123 ? 36.708 69.038 22.836 1.00 14.94 147 ARG A CA 1
ATOM 1008 C C . ARG A 1 123 ? 37.026 70.326 22.059 1.00 20.54 147 ARG A C 1
ATOM 1009 O O . ARG A 1 123 ? 36.114 71.055 21.673 1.00 18.43 147 ARG A O 1
ATOM 1017 N N . PHE A 1 124 ? 38.312 70.581 21.815 1.00 14.69 148 PHE A N 1
ATOM 1018 C CA . PHE A 1 124 ? 38.749 71.656 20.916 1.00 14.86 148 PHE A CA 1
ATOM 1019 C C . PHE A 1 124 ? 38.197 71.458 19.516 1.00 15.96 148 PHE A C 1
ATOM 1020 O O . PHE A 1 124 ? 37.836 72.413 18.827 1.00 18.35 148 PHE A O 1
ATOM 1028 N N . ALA A 1 125 ? 38.146 70.201 19.098 1.00 14.82 149 ALA A N 1
ATOM 1029 C CA . ALA A 1 125 ? 37.863 69.876 17.709 1.00 14.93 149 ALA A CA 1
ATOM 1030 C C . ALA A 1 125 ? 36.378 69.654 17.450 1.00 17.60 149 ALA A C 1
ATOM 1031 O O . ALA A 1 125 ? 35.984 69.406 16.324 1.00 19.46 149 ALA A O 1
ATOM 1033 N N . SER A 1 126 ? 35.560 69.744 18.486 1.00 17.73 150 SER A N 1
ATOM 1034 C CA . SER A 1 126 ? 34.145 69.383 18.361 1.00 22.60 150 SER A CA 1
ATOM 1035 C C . SER A 1 126 ? 33.334 70.385 17.533 1.00 22.40 150 SER A C 1
ATOM 1036 O O . SER A 1 126 ? 33.506 71.591 17.676 1.00 20.19 150 SER A O 1
ATOM 1039 N N . PRO A 1 127 ? 32.427 69.884 16.681 1.00 23.34 151 PRO A N 1
ATOM 1040 C CA . PRO A 1 127 ? 31.543 70.747 15.884 1.00 26.51 151 PRO A CA 1
ATOM 1041 C C . PRO A 1 127 ? 30.555 71.525 16.755 1.00 35.00 151 PRO A C 1
ATOM 1042 O O . PRO A 1 127 ? 29.918 72.476 16.290 1.00 35.73 151 PRO A O 1
ATOM 1046 N N . ASN A 1 128 ? 30.414 71.092 18.004 1.00 33.58 152 ASN A N 1
ATOM 1047 C CA . ASN A 1 128 ? 29.697 71.856 19.021 1.00 44.16 152 ASN A CA 1
ATOM 1048 C C . ASN A 1 128 ? 30.641 72.879 19.666 1.00 47.17 152 ASN A C 1
ATOM 1049 O O . ASN A 1 128 ? 31.485 72.534 20.506 1.00 44.23 152 ASN A O 1
ATOM 1054 N N . SER A 1 129 ? 30.460 74.142 19.286 1.00 49.02 153 SER A N 1
ATOM 1055 C CA . SER A 1 129 ? 31.434 75.200 19.560 1.00 50.50 153 SER A CA 1
ATOM 1056 C C . SER A 1 129 ? 31.415 75.782 20.987 1.00 48.45 153 SER A C 1
ATOM 1057 O O . SER A 1 129 ? 32.183 76.707 21.290 1.00 47.35 153 SER A O 1
ATOM 1060 N N . ASP A 1 130 ? 30.573 75.241 21.867 1.00 46.14 154 ASP A N 1
ATOM 1061 C CA . ASP A 1 130 ? 30.357 75.868 23.176 1.00 49.40 154 ASP A CA 1
ATOM 1062 C C . ASP A 1 130 ? 31.582 75.884 24.087 1.00 41.95 154 ASP A C 1
ATOM 1063 O O . ASP A 1 130 ? 31.763 76.828 24.855 1.00 40.49 154 ASP A O 1
ATOM 1068 N N . PHE A 1 131 ? 32.422 74.855 24.008 1.00 36.92 155 PHE A N 1
ATOM 1069 C CA . PHE A 1 131 ? 33.564 74.775 24.910 1.00 31.96 155 PHE A CA 1
ATOM 1070 C C . PHE A 1 131 ? 34.613 75.868 24.651 1.00 33.53 155 PHE A C 1
ATOM 1071 O O . PHE A 1 131 ? 35.101 76.501 25.583 1.00 31.43 155 PHE A O 1
ATOM 1079 N N . LEU A 1 132 ? 34.970 76.075 23.388 1.00 31.92 156 LEU A N 1
ATOM 1080 C CA . LEU A 1 132 ? 35.973 77.079 23.054 1.00 28.80 156 LEU A CA 1
ATOM 1081 C C . LEU A 1 132 ? 35.455 78.472 23.392 1.00 32.25 156 LEU A C 1
ATOM 1082 O O . LEU A 1 132 ? 36.161 79.287 23.989 1.00 25.91 156 LEU A O 1
ATOM 1087 N N . ASN A 1 133 ? 34.204 78.723 23.019 1.00 32.36 157 ASN A N 1
ATOM 1088 C CA . ASN A 1 133 ? 33.564 80.001 23.285 1.00 35.69 157 ASN A CA 1
ATOM 1089 C C . ASN A 1 133 ? 33.391 80.278 24.772 1.00 41.62 157 ASN A C 1
ATOM 1090 O O . ASN A 1 133 ? 33.967 81.226 25.304 1.00 42.76 157 ASN A O 1
ATOM 1095 N N . LYS A 1 134 ? 32.609 79.443 25.443 1.00 38.11 158 LYS A N 1
ATOM 1096 C CA . LYS A 1 134 ? 32.208 79.720 26.815 1.00 40.76 158 LYS A CA 1
ATOM 1097 C C . LYS A 1 134 ? 33.263 79.358 27.867 1.00 45.90 158 LYS A C 1
ATOM 1098 O O . LYS A 1 134 ? 33.546 80.156 28.756 1.00 50.55 158 LYS A O 1
ATOM 1104 N N . GLU A 1 135 ? 33.863 78.177 27.763 1.00 43.11 159 GLU A N 1
ATOM 1105 C CA . GLU A 1 135 ? 34.810 77.718 28.779 1.00 42.73 159 GLU A CA 1
ATOM 1106 C C . GLU A 1 135 ? 36.201 78.354 28.670 1.00 42.06 159 GLU A C 1
ATOM 1107 O O . GLU A 1 135 ? 36.835 78.654 29.686 1.00 42.78 159 GLU A O 1
ATOM 1113 N N . LEU A 1 136 ? 36.683 78.534 27.443 1.00 40.75 160 LEU A N 1
ATOM 1114 C CA . LEU A 1 136 ? 38.016 79.087 27.217 1.00 32.66 160 LEU A CA 1
ATOM 1115 C C . LEU A 1 136 ? 37.959 80.580 26.967 1.00 40.46 160 LEU A C 1
ATOM 1116 O O . LEU A 1 136 ? 38.972 81.280 27.083 1.00 35.59 160 LEU A O 1
ATOM 1121 N N . GLY A 1 137 ? 36.775 81.060 26.603 1.00 33.97 161 GLY A N 1
ATOM 1122 C CA . GLY A 1 137 ? 36.589 82.475 26.346 1.00 38.66 161 GLY A CA 1
ATOM 1123 C C . GLY A 1 137 ? 37.193 82.946 25.038 1.00 39.36 161 GLY A C 1
ATOM 1124 O O . GLY A 1 137 ? 37.691 84.067 24.938 1.00 43.78 161 GLY A O 1
ATOM 1125 N N . ILE A 1 138 ? 37.167 82.099 24.020 1.00 33.05 162 ILE A N 1
ATOM 1126 C CA . ILE A 1 138 ? 37.671 82.541 22.738 1.00 30.60 162 ILE A CA 1
ATOM 1127 C C . ILE A 1 138 ? 36.556 83.264 22.008 1.00 33.89 162 ILE A C 1
ATOM 1128 O O . ILE A 1 138 ? 35.689 82.638 21.405 1.00 36.76 162 ILE A O 1
ATOM 1133 N N . LYS A 1 139 ? 36.577 84.592 22.093 1.00 39.00 163 LYS A N 1
ATOM 1134 C CA . LYS A 1 139 ? 35.541 85.441 21.505 1.00 40.04 163 LYS A CA 1
ATOM 1135 C C . LYS A 1 139 ? 35.553 85.400 19.980 1.00 37.44 163 LYS A C 1
ATOM 1136 O O . LYS A 1 139 ? 34.506 85.401 19.335 1.00 36.35 163 LYS A O 1
ATOM 1142 N N . SER A 1 140 ? 36.749 85.396 19.407 1.00 28.26 164 SER A N 1
ATOM 1143 C CA . SER A 1 140 ? 36.895 85.428 17.963 1.00 28.99 164 SER A CA 1
ATOM 1144 C C . SER A 1 140 ? 36.408 84.164 17.294 1.00 32.44 164 SER A C 1
ATOM 1145 O O . SER A 1 140 ? 36.867 83.067 17.602 1.00 32.72 164 SER A O 1
ATOM 1148 N N . SER A 1 141 ? 35.492 84.329 16.355 1.00 32.94 165 SER A N 1
ATOM 1149 C CA . SER A 1 141 ? 35.031 83.223 15.544 1.00 32.75 165 SER A CA 1
ATOM 1150 C C . SER A 1 141 ? 36.175 82.667 14.714 1.00 33.59 165 SER A C 1
ATOM 1151 O O . SER A 1 141 ? 36.275 81.462 14.497 1.00 27.75 165 SER A O 1
ATOM 1154 N N . VAL A 1 142 ? 37.044 83.553 14.247 1.00 30.48 166 VAL A N 1
ATOM 1155 C CA . VAL A 1 142 ? 38.136 83.147 13.381 1.00 30.03 166 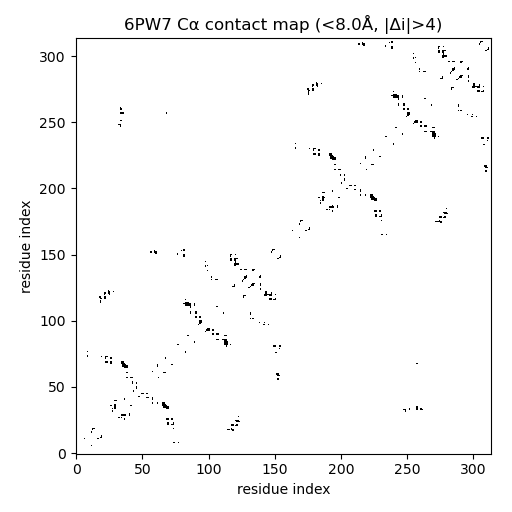VAL A CA 1
ATOM 1156 C C . VAL A 1 142 ? 39.131 82.303 14.165 1.00 26.49 166 VAL A C 1
ATOM 1157 O O . VAL A 1 142 ? 39.678 81.327 13.655 1.00 27.55 166 VAL A O 1
ATOM 1161 N N . TYR A 1 143 ? 39.364 82.697 15.409 1.00 28.32 167 TYR A N 1
ATOM 1162 C CA . TYR A 1 143 ? 40.273 81.970 16.274 1.00 27.29 167 TYR A CA 1
ATOM 1163 C C . TYR A 1 143 ? 39.706 80.583 16.579 1.00 25.11 167 TYR A C 1
ATOM 1164 O O . TYR A 1 143 ? 40.428 79.586 16.511 1.00 24.54 167 TYR A O 1
ATOM 1173 N N . ARG A 1 144 ? 38.420 80.525 16.910 1.00 21.99 168 ARG A N 1
ATOM 1174 C CA . ARG A 1 144 ? 37.765 79.251 17.203 1.00 24.10 168 ARG A CA 1
ATOM 1175 C C . ARG A 1 144 ? 37.836 78.316 15.998 1.00 24.41 168 ARG A C 1
ATOM 1176 O O . ARG A 1 144 ? 38.187 77.139 16.130 1.00 21.04 168 ARG A O 1
ATOM 1184 N N . GLN A 1 145 ? 37.522 78.858 14.824 1.00 21.84 169 GLN A N 1
ATOM 1185 C CA . GLN A 1 145 ? 37.590 78.103 13.582 1.00 21.66 169 GLN A CA 1
ATOM 1186 C C . GLN A 1 145 ? 38.960 77.486 13.375 1.00 23.13 169 GLN A C 1
ATOM 1187 O O . GLN A 1 145 ? 39.083 76.292 13.052 1.00 20.75 169 GLN A O 1
ATOM 1193 N N . LYS A 1 146 ? 39.998 78.280 13.592 1.00 21.10 170 LYS A N 1
ATOM 1194 C CA . LYS A 1 146 ? 41.342 77.787 13.328 1.00 18.78 170 LYS A CA 1
ATOM 1195 C C . LYS A 1 146 ? 41.791 76.745 14.342 1.00 17.37 170 LYS A C 1
ATOM 1196 O O . LYS A 1 146 ? 42.449 75.786 13.980 1.00 17.30 170 LYS A O 1
ATOM 1202 N N . LEU A 1 147 ? 41.464 76.942 15.613 1.00 18.87 171 LEU A N 1
ATOM 1203 C CA . LEU A 1 147 ? 41.814 75.952 16.626 1.00 18.07 171 LEU A CA 1
ATOM 1204 C C . LEU A 1 147 ? 41.048 74.642 16.379 1.00 16.48 171 LEU A C 1
ATOM 1205 O O . LEU A 1 147 ? 41.617 73.547 16.481 1.00 15.55 171 LEU A O 1
ATOM 1210 N N . ARG A 1 148 ? 39.771 74.756 16.030 1.00 15.48 172 ARG A N 1
ATOM 1211 C CA . ARG A 1 148 ? 38.938 73.583 15.773 1.00 16.23 172 ARG A CA 1
ATOM 1212 C C . ARG A 1 148 ? 39.512 72.734 14.650 1.00 18.41 172 ARG A C 1
ATOM 1213 O O . ARG A 1 148 ? 39.673 71.525 14.797 1.00 17.20 172 ARG A O 1
ATOM 1221 N N . LEU A 1 149 ? 39.855 73.363 13.532 1.00 18.74 173 LEU A N 1
ATOM 1222 C CA . LEU A 1 149 ? 40.381 72.614 12.398 1.00 14.09 173 LEU A CA 1
ATOM 1223 C C . LEU A 1 149 ? 41.758 72.005 12.677 1.00 19.43 173 LEU A C 1
ATOM 1224 O O . LEU A 1 149 ? 42.018 70.870 12.286 1.00 18.95 173 LEU A O 1
ATOM 1229 N N . ASN A 1 150 ? 42.644 72.750 13.335 1.00 15.15 174 ASN A N 1
ATOM 1230 C CA . ASN A 1 150 ? 43.947 72.187 13.696 1.00 19.15 174 ASN A CA 1
ATOM 1231 C C . ASN A 1 150 ? 43.794 71.051 14.679 1.00 17.33 174 ASN A C 1
ATOM 1232 O O . ASN A 1 150 ? 44.499 70.056 14.589 1.00 15.05 174 ASN A O 1
ATOM 1237 N N . SER A 1 151 ? 42.843 71.183 15.599 1.00 16.67 175 SER A N 1
ATOM 1238 C CA . S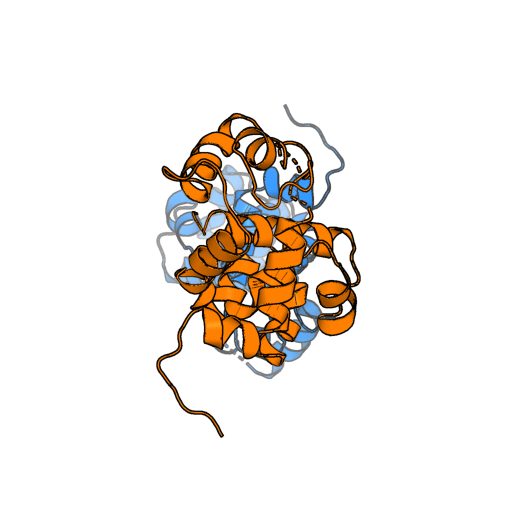ER A 1 151 ? 42.609 70.119 16.580 1.00 15.81 175 SER A CA 1
ATOM 1239 C C . SER A 1 151 ? 42.033 68.851 15.922 1.00 13.27 175 SER A C 1
ATOM 1240 O O . SER A 1 151 ? 42.449 67.736 16.246 1.00 15.42 175 SER A O 1
ATOM 1243 N N . LEU A 1 152 ? 41.078 69.036 15.008 1.00 15.22 176 LEU A N 1
ATOM 1244 C CA . LEU A 1 152 ? 40.563 67.952 14.156 1.00 15.70 176 LEU A CA 1
ATOM 1245 C C . LEU A 1 152 ? 41.674 67.184 13.468 1.00 16.59 176 LEU A C 1
ATOM 1246 O O . LEU A 1 152 ? 41.701 65.952 13.473 1.00 14.59 176 LEU A O 1
ATOM 1251 N N . ASP A 1 153 ? 42.585 67.930 12.856 1.00 14.60 177 ASP A N 1
ATOM 1252 C CA . ASP A 1 153 ? 43.687 67.328 12.127 1.00 16.29 177 ASP A CA 1
ATOM 1253 C C . ASP A 1 153 ? 44.487 66.421 13.049 1.00 18.50 177 ASP A C 1
ATOM 1254 O O . ASP A 1 153 ? 44.801 65.281 12.705 1.00 18.71 177 ASP A O 1
ATOM 1259 N N . VAL A 1 154 ? 44.806 66.920 14.236 1.00 14.80 178 VAL A N 1
ATOM 1260 C CA . VAL A 1 154 ? 45.602 66.140 15.175 1.00 11.93 178 VAL A CA 1
ATOM 1261 C C . VAL A 1 154 ? 44.803 64.962 15.777 1.00 17.09 178 VAL A C 1
ATOM 1262 O O . VAL A 1 154 ? 45.342 63.867 15.930 1.00 18.64 178 VAL A O 1
ATOM 1266 N N . VAL A 1 155 ? 43.533 65.186 16.126 1.00 12.81 179 VAL A N 1
ATOM 1267 C CA . VAL A 1 155 ? 42.694 64.128 16.701 1.00 11.31 179 VAL A CA 1
ATOM 1268 C C . VAL A 1 155 ? 42.433 63.016 15.685 1.00 15.64 179 VAL A C 1
ATOM 1269 O O . VAL A 1 155 ? 42.538 61.841 16.008 1.00 15.81 179 VAL A O 1
ATOM 1273 N N . LEU A 1 156 ? 42.102 63.384 14.453 1.00 14.56 180 LEU A N 1
ATOM 1274 C CA . LEU A 1 156 ? 41.765 62.391 13.431 1.00 17.08 180 LEU A CA 1
ATOM 1275 C C . LEU A 1 156 ? 42.977 61.724 12.799 1.00 20.23 180 LEU A C 1
ATOM 1276 O O . LEU A 1 156 ? 42.933 60.526 12.523 1.00 21.66 180 LEU A O 1
ATOM 1281 N N . PHE A 1 157 ? 44.054 62.483 12.578 1.00 16.46 181 PHE A N 1
ATOM 1282 C CA . PHE A 1 157 ? 45.186 61.986 11.789 1.00 19.13 181 PHE A CA 1
ATOM 1283 C C . PHE A 1 157 ? 46.556 62.038 12.470 1.00 23.66 181 PHE A C 1
ATOM 1284 O O . PHE A 1 157 ? 47.559 61.716 11.846 1.00 23.58 181 PHE A O 1
ATOM 1292 N N . GLY A 1 158 ? 46.609 62.447 13.732 1.00 21.09 182 GLY A N 1
ATOM 1293 C CA . GLY A 1 158 ? 47.873 62.499 14.433 1.00 19.90 182 GLY A CA 1
ATOM 1294 C C . GLY A 1 158 ? 48.639 63.776 14.130 1.00 23.19 182 GLY A C 1
ATOM 1295 O O . GLY A 1 158 ? 48.357 64.482 13.164 1.00 19.91 182 GLY A O 1
ATOM 1296 N N . TYR A 1 159 ? 49.606 64.089 14.978 1.00 24.32 183 TYR A N 1
ATOM 1297 C CA . TYR A 1 159 ? 50.441 65.256 14.750 1.00 21.36 183 TYR A CA 1
ATOM 1298 C C . TYR A 1 159 ? 51.584 64.921 13.795 1.00 24.37 183 TYR A C 1
ATOM 1299 O O . TYR A 1 159 ? 52.243 63.892 13.921 1.00 27.17 183 TYR A O 1
ATOM 1308 N N . LYS A 1 160 ? 51.816 65.807 12.845 1.00 24.98 184 LYS A N 1
ATOM 1309 C CA . LYS A 1 160 ? 52.973 65.698 11.973 1.00 39.51 184 LYS A CA 1
ATOM 1310 C C . LYS A 1 160 ? 53.510 67.097 11.684 1.00 43.25 184 LYS A C 1
ATOM 1311 O O . LYS A 1 160 ? 52.832 67.875 11.023 1.00 49.01 184 LYS A O 1
ATOM 1317 N N . ASP A 1 161 ? 54.695 67.403 12.220 1.00 46.12 185 ASP A N 1
ATOM 1318 C CA . ASP A 1 161 ? 55.481 68.620 11.919 1.00 51.65 185 ASP A CA 1
ATOM 1319 C C . ASP A 1 161 ? 56.704 68.694 12.833 1.00 50.41 185 ASP A C 1
ATOM 1320 O O . ASP A 1 161 ? 57.684 69.378 12.524 1.00 54.78 185 ASP A O 1
ATOM 1325 N N . VAL B 1 1 ? 7.659 45.190 -10.848 1.00 33.31 25 VAL B N 1
ATOM 1326 C CA . VAL B 1 1 ? 7.877 43.920 -10.165 1.00 37.97 25 VAL B CA 1
ATOM 1327 C C . VAL B 1 1 ? 7.128 43.916 -8.834 1.00 31.02 25 VAL B C 1
ATOM 1328 O O . VAL B 1 1 ? 6.866 42.859 -8.268 1.00 30.13 25 VAL B O 1
ATOM 1332 N N . THR B 1 2 ? 6.760 45.099 -8.352 1.00 31.91 26 THR B N 1
ATOM 1333 C CA . THR B 1 2 ? 6.061 45.223 -7.077 1.00 27.75 26 THR B CA 1
ATOM 1334 C C . THR B 1 2 ? 4.841 46.154 -7.074 1.00 25.69 26 THR B C 1
ATOM 1335 O O . THR B 1 2 ? 4.799 47.161 -7.789 1.00 28.75 26 THR B O 1
ATOM 1339 N N . ARG B 1 3 ? 3.836 45.799 -6.281 1.00 19.12 27 ARG B N 1
ATOM 1340 C CA . ARG B 1 3 ? 2.661 46.646 -6.156 1.00 19.66 27 ARG B CA 1
ATOM 1341 C C . ARG B 1 3 ? 2.171 46.641 -4.744 1.00 26.92 27 ARG B C 1
ATOM 1342 O O . ARG B 1 3 ? 2.336 45.679 -3.997 1.00 26.48 27 ARG B O 1
ATOM 1350 N N . ASN B 1 4 ? 1.540 47.739 -4.386 1.00 22.38 28 ASN B N 1
ATOM 1351 C CA . ASN B 1 4 ? 1.146 47.948 -3.029 1.00 23.68 28 ASN B CA 1
ATOM 1352 C C . ASN B 1 4 ? -0.325 47.584 -2.877 1.00 28.39 28 ASN B C 1
ATOM 1353 O O . ASN B 1 4 ? -1.180 48.185 -3.515 1.00 26.12 28 ASN B O 1
ATOM 1358 N N . VAL B 1 5 ? -0.615 46.561 -2.076 1.00 21.93 29 VAL B N 1
ATOM 1359 C CA . VAL B 1 5 ? -1.993 46.098 -1.916 1.00 22.68 29 VAL B CA 1
ATOM 1360 C C . VAL B 1 5 ? -2.422 45.929 -0.463 1.00 26.07 29 VAL B C 1
ATOM 1361 O O . VAL B 1 5 ? -1.608 45.765 0.451 1.00 23.82 29 VAL B O 1
ATOM 1365 N N . GLU B 1 6 ? -3.732 45.960 -0.275 1.00 22.29 30 GLU B N 1
ATOM 1366 C CA . GLU B 1 6 ? -4.342 45.848 1.037 1.00 24.72 30 GLU B CA 1
ATOM 1367 C C . GLU B 1 6 ? -4.498 44.359 1.422 1.00 25.99 30 GLU B C 1
ATOM 1368 O O . GLU B 1 6 ? -5.225 43.617 0.766 1.00 23.32 30 GLU B O 1
ATOM 1374 N N . VAL B 1 7 ? -3.780 43.903 2.453 1.00 20.01 31 VAL B N 1
ATOM 1375 C CA . VAL B 1 7 ? -3.826 42.488 2.827 1.00 19.66 31 VAL B CA 1
ATOM 1376 C C . VAL B 1 7 ? -4.332 42.281 4.263 1.00 21.80 31 VAL B C 1
ATOM 1377 O O . VAL B 1 7 ? -4.244 43.177 5.109 1.00 21.19 31 VAL B O 1
ATOM 1381 N N . THR B 1 8 ? -4.860 41.086 4.521 1.00 20.34 32 THR B N 1
ATOM 1382 C CA . THR B 1 8 ? -5.336 40.705 5.854 1.00 19.21 32 THR B CA 1
ATOM 1383 C C . THR B 1 8 ? -4.230 40.016 6.637 1.00 17.10 32 THR B C 1
ATOM 1384 O O . THR B 1 8 ? -3.209 39.620 6.068 1.00 18.45 32 THR B O 1
ATOM 1388 N N . ALA B 1 9 ? -4.438 39.859 7.939 1.00 18.11 33 ALA B N 1
ATOM 1389 C CA . ALA B 1 9 ? -3.467 39.175 8.788 1.00 15.67 33 ALA B CA 1
ATOM 1390 C C . ALA B 1 9 ? -3.298 37.725 8.341 1.00 17.78 33 ALA B C 1
ATOM 1391 O O . ALA B 1 9 ? -2.193 37.200 8.323 1.00 16.94 33 ALA B O 1
ATOM 1393 N N . GLU B 1 10 ? -4.399 37.078 7.969 1.00 20.07 34 GLU B N 1
ATOM 1394 C CA . GLU B 1 10 ? -4.326 35.689 7.526 1.00 22.40 34 GLU B CA 1
ATOM 1395 C C . GLU B 1 10 ? -3.545 35.572 6.224 1.00 20.82 34 GLU B C 1
ATOM 1396 O O . GLU B 1 10 ? -2.735 34.665 6.067 1.00 17.47 34 GLU B O 1
ATOM 1402 N N . GLU B 1 11 ? -3.783 36.496 5.299 1.00 19.13 35 GLU B N 1
ATOM 1403 C CA . GLU B 1 11 ? -3.065 36.487 4.031 1.00 20.23 35 GLU B CA 1
ATOM 1404 C C . GLU B 1 11 ? -1.579 36.685 4.271 1.00 18.74 35 GLU B C 1
ATOM 1405 O O . GLU B 1 11 ? -0.740 36.076 3.612 1.00 19.19 35 GLU B O 1
ATOM 1411 N N . GLU B 1 12 ? -1.258 37.526 5.243 1.00 17.62 36 GLU B N 1
ATOM 1412 C CA . GLU B 1 12 ? 0.134 37.871 5.480 1.00 16.73 36 GLU B CA 1
ATOM 1413 C C . GLU B 1 12 ? 0.863 36.729 6.193 1.00 20.77 36 GLU B C 1
ATOM 1414 O O . GLU B 1 12 ? 2.088 36.625 6.103 1.00 20.52 36 GLU B O 1
ATOM 1420 N N . LYS B 1 13 ? 0.114 35.854 6.870 1.00 18.33 37 LYS B N 1
ATOM 1421 C CA . LYS B 1 13 ? 0.690 34.626 7.434 1.00 21.26 37 LYS B CA 1
ATOM 1422 C C . LYS B 1 13 ? 1.321 33.782 6.353 1.00 20.16 37 LYS B C 1
ATOM 1423 O O . LYS B 1 13 ? 2.308 33.093 6.584 1.00 24.54 37 LYS B O 1
ATOM 1429 N N . ILE B 1 14 ? 0.725 33.812 5.168 1.00 21.36 38 ILE B N 1
ATOM 1430 C CA . ILE B 1 14 ? 1.227 33.006 4.062 1.00 20.08 38 ILE B CA 1
ATOM 1431 C C . ILE B 1 14 ? 2.327 33.735 3.330 1.00 20.44 38 ILE B C 1
ATOM 1432 O O . ILE B 1 14 ? 3.347 33.147 2.999 1.00 19.94 38 ILE B O 1
ATOM 1437 N N . ARG B 1 15 ? 2.109 35.017 3.051 1.00 18.34 39 ARG B N 1
ATOM 1438 C CA . ARG B 1 15 ? 3.098 35.784 2.303 1.00 17.16 39 ARG B CA 1
ATOM 1439 C C . ARG B 1 15 ? 4.375 35.927 3.113 1.00 18.26 39 ARG B C 1
ATOM 1440 O O . ARG B 1 15 ? 5.450 35.656 2.617 1.00 19.23 39 ARG B O 1
ATOM 1448 N N . ASP B 1 16 ? 4.246 36.360 4.362 1.00 18.48 40 ASP B N 1
ATOM 1449 C CA . ASP B 1 16 ? 5.395 36.508 5.246 1.00 17.80 40 ASP B CA 1
ATOM 1450 C C . ASP B 1 16 ? 5.518 35.246 6.084 1.00 18.12 40 ASP B C 1
ATOM 1451 O O . ASP B 1 16 ? 5.507 35.301 7.307 1.00 17.98 40 ASP B O 1
ATOM 1456 N N . LYS B 1 17 ? 5.605 34.103 5.412 1.00 16.03 41 LYS B N 1
ATOM 1457 C CA . LYS B 1 17 ? 5.679 32.809 6.093 1.00 23.02 41 LYS B CA 1
ATOM 1458 C C . LYS B 1 17 ? 6.802 32.729 7.134 1.00 20.03 41 LYS B C 1
ATOM 1459 O O . LYS B 1 17 ? 6.599 32.243 8.244 1.00 18.59 41 LYS B O 1
ATOM 1465 N N . LEU B 1 18 ? 7.980 33.224 6.787 1.00 18.43 42 LEU B N 1
ATOM 1466 C CA . LEU B 1 18 ? 9.111 33.117 7.698 1.00 18.35 42 LEU B CA 1
ATOM 1467 C C . LEU B 1 18 ? 8.955 34.062 8.891 1.00 17.75 42 LEU B C 1
ATOM 1468 O O . LEU B 1 18 ? 9.413 33.754 9.991 1.00 18.73 42 LEU B O 1
ATOM 1473 N N . GLY B 1 19 ? 8.284 35.187 8.686 1.00 19.22 43 GLY B N 1
ATOM 1474 C CA . GLY B 1 19 ? 7.990 36.093 9.786 1.00 15.72 43 GLY B CA 1
ATOM 1475 C C . GLY B 1 19 ? 6.970 35.477 10.733 1.00 14.87 43 GLY B C 1
ATOM 1476 O O . GLY B 1 19 ? 7.193 35.411 11.938 1.00 14.74 43 GLY B O 1
ATOM 1477 N N . TYR B 1 20 ? 5.850 35.007 10.178 1.00 15.92 44 TYR B N 1
ATOM 1478 C CA . TYR B 1 20 ? 4.852 34.286 10.961 1.00 14.15 44 TYR B CA 1
ATOM 1479 C C . TYR B 1 20 ? 5.439 33.117 11.739 1.00 13.75 44 TYR B C 1
ATOM 1480 O O . TYR B 1 20 ? 5.115 32.925 12.917 1.00 12.93 44 TYR B O 1
ATOM 1489 N N . GLU B 1 21 ? 6.283 32.318 11.089 1.00 14.25 45 GLU B N 1
ATOM 1490 C CA . GLU B 1 21 ? 6.854 31.155 11.755 1.00 18.24 45 GLU B CA 1
ATOM 1491 C C . GLU B 1 21 ? 7.774 31.572 12.897 1.00 16.43 45 GLU B C 1
ATOM 1492 O O . GLU B 1 21 ? 7.908 30.852 13.896 1.00 16.26 45 GLU B O 1
ATOM 1498 N N . ALA B 1 22 ? 8.406 32.731 12.739 1.00 15.73 46 ALA B N 1
ATOM 1499 C CA . ALA B 1 22 ? 9.255 33.287 13.785 1.00 16.61 46 ALA B CA 1
ATOM 1500 C C . ALA B 1 22 ? 8.407 33.662 14.993 1.00 14.90 46 ALA B C 1
ATOM 1501 O O . ALA B 1 22 ? 8.764 33.354 16.126 1.00 13.39 46 ALA B O 1
ATOM 1503 N N . ILE B 1 23 ? 7.270 34.314 14.735 1.00 13.57 47 ILE B N 1
ATOM 1504 C CA . ILE B 1 23 ? 6.339 34.707 15.792 1.00 10.29 47 ILE B CA 1
ATOM 1505 C C . ILE B 1 23 ? 5.818 33.468 16.510 1.00 14.31 47 ILE B C 1
ATOM 1506 O O . ILE B 1 23 ? 5.700 33.435 17.741 1.00 12.66 47 ILE B O 1
ATOM 1511 N N . ARG B 1 24 ? 5.534 32.430 15.731 1.00 15.28 48 ARG B N 1
ATOM 1512 C CA . ARG B 1 24 ? 5.062 31.182 16.303 1.00 16.34 48 ARG B CA 1
ATOM 1513 C C . ARG B 1 24 ? 6.156 30.519 17.142 1.00 15.28 48 ARG B C 1
ATOM 1514 O O . ARG B 1 24 ? 5.878 29.968 18.203 1.00 17.27 48 ARG B O 1
ATOM 1522 N N . ASP B 1 25 ? 7.400 30.580 16.679 1.00 15.17 49 ASP B N 1
ATOM 1523 C CA . ASP B 1 25 ? 8.508 30.025 17.460 1.00 12.38 49 ASP B CA 1
ATOM 1524 C C . ASP B 1 25 ? 8.692 30.807 18.760 1.00 14.21 49 ASP B C 1
ATOM 1525 O O . ASP B 1 25 ? 8.901 30.233 19.816 1.00 14.75 49 ASP B O 1
ATOM 1530 N N . ILE B 1 26 ? 8.630 32.127 18.675 1.00 15.02 50 ILE B N 1
ATOM 1531 C CA . ILE B 1 26 ? 8.724 32.953 19.873 1.00 16.04 50 ILE B CA 1
ATOM 1532 C C . ILE B 1 26 ? 7.613 32.591 20.868 1.00 13.93 50 ILE B C 1
ATOM 1533 O O . ILE B 1 26 ? 7.859 32.398 22.065 1.00 16.79 50 ILE B O 1
ATOM 1538 N N . HIS B 1 27 ? 6.394 32.468 20.356 1.00 15.39 51 HIS B N 1
ATOM 1539 C CA . HIS B 1 27 ? 5.247 32.148 21.202 1.00 14.31 51 HIS B CA 1
ATOM 1540 C C . HIS B 1 27 ? 5.448 30.811 21.916 1.00 15.71 51 HIS B C 1
ATOM 1541 O O . HIS B 1 27 ? 5.183 30.671 23.124 1.00 18.34 51 HIS B O 1
ATOM 1548 N N . ARG B 1 28 ? 5.924 29.821 21.172 1.00 17.11 52 ARG B N 1
ATOM 1549 C CA . ARG B 1 28 ? 6.136 28.499 21.743 1.00 15.83 52 ARG B CA 1
ATOM 1550 C C . ARG B 1 28 ? 7.173 28.564 22.852 1.00 18.53 52 ARG B C 1
ATOM 1551 O O . ARG B 1 28 ? 7.033 27.898 23.875 1.00 20.44 52 ARG B O 1
ATOM 1559 N N . ASP B 1 29 ? 8.204 29.379 22.642 1.00 18.43 53 ASP B N 1
ATOM 1560 C CA . ASP B 1 29 ? 9.250 29.592 23.635 1.00 16.16 53 ASP B CA 1
ATOM 1561 C C . ASP B 1 29 ? 8.695 30.226 24.919 1.00 20.96 53 ASP B C 1
ATOM 1562 O O . ASP B 1 29 ? 9.186 29.951 26.016 1.00 24.11 53 ASP B O 1
ATOM 1575 N N . ASP B 1 31 ? 5.320 30.092 25.823 1.00 19.82 55 ASP B N 1
ATOM 1576 C CA . ASP B 1 31 ? 4.216 29.239 26.289 1.00 18.75 55 ASP B CA 1
ATOM 1577 C C . ASP B 1 31 ? 4.728 28.045 27.105 1.00 21.73 55 ASP B C 1
ATOM 1578 O O . ASP B 1 31 ? 4.716 26.905 26.643 1.00 25.13 55 ASP B O 1
ATOM 1583 N N . ASP B 1 32 ? 5.159 28.313 28.328 1.00 21.21 56 ASP B N 1
ATOM 1584 C CA . ASP B 1 32 ? 5.860 27.317 29.123 1.00 23.46 56 ASP B CA 1
ATOM 1585 C C . ASP B 1 32 ? 5.046 26.040 29.396 1.00 22.69 56 ASP B C 1
ATOM 1586 O O . ASP B 1 32 ? 5.619 24.946 29.442 1.00 25.44 56 ASP B O 1
ATOM 1591 N N . ASP B 1 33 ? 3.728 26.154 29.576 1.00 22.38 57 ASP B N 1
ATOM 1592 C CA . ASP B 1 33 ? 2.929 24.946 29.844 1.00 20.88 57 ASP B CA 1
ATOM 1593 C C . ASP B 1 33 ? 2.316 24.344 28.575 1.00 22.57 57 ASP B C 1
ATOM 1594 O O . ASP B 1 33 ? 1.510 23.412 28.650 1.00 20.30 57 ASP B O 1
ATOM 1599 N N . HIS B 1 34 ? 2.708 24.880 27.423 1.00 20.85 58 HIS B N 1
ATOM 1600 C CA . HIS B 1 34 ? 2.255 24.401 26.108 1.00 17.77 58 HIS B CA 1
ATOM 1601 C C . HIS B 1 34 ? 0.742 24.423 25.928 1.00 20.83 58 HIS B C 1
ATOM 1602 O O . HIS B 1 34 ? 0.191 23.632 25.165 1.00 19.44 58 HIS B O 1
ATOM 1609 N N . SER B 1 35 ? 0.071 25.356 26.590 1.00 17.67 59 SER B N 1
ATOM 1610 C CA . SER B 1 35 ? -1.389 25.418 26.527 1.00 17.60 59 SER B CA 1
ATOM 1611 C C . SER B 1 35 ? -1.926 26.085 25.260 1.00 19.05 59 SER B C 1
ATOM 1612 O O . SER B 1 35 ? -3.134 26.142 25.060 1.00 17.80 59 SER B O 1
ATOM 1615 N N . GLY B 1 36 ? -1.041 26.640 24.436 1.00 19.63 60 GLY B N 1
ATOM 1616 C CA . GLY B 1 36 ? -1.472 27.399 23.272 1.00 16.66 60 GLY B CA 1
ATOM 1617 C C . GLY B 1 36 ? -1.735 28.879 23.500 1.00 17.14 60 GLY B C 1
ATOM 1618 O O . GLY B 1 36 ? -1.971 29.618 22.544 1.00 16.68 60 GLY B O 1
ATOM 1619 N N . SER B 1 37 ? -1.710 29.313 24.757 1.00 16.76 61 SER B N 1
ATOM 1620 C CA . SER B 1 37 ? -1.857 30.739 25.092 1.00 15.97 61 SER B CA 1
ATOM 1621 C C . SER B 1 37 ? -0.806 31.153 26.108 1.00 16.09 61 SER B C 1
ATOM 1622 O O . SER B 1 37 ? -0.406 30.346 26.942 1.00 15.22 61 SER B O 1
ATOM 1625 N N . ILE B 1 38 ? -0.373 32.409 26.053 1.00 14.15 62 ILE B N 1
ATOM 1626 C CA . ILE B 1 38 ? 0.580 32.932 27.027 1.00 14.06 62 ILE B CA 1
ATOM 1627 C C . ILE B 1 38 ? -0.159 33.711 28.099 1.00 13.87 62 ILE B C 1
ATOM 1628 O O . ILE B 1 38 ? -0.856 34.677 27.793 1.00 14.48 62 ILE B O 1
ATOM 1633 N N . ASP B 1 39 ? -0.027 33.280 29.347 1.00 12.99 63 ASP B N 1
ATOM 1634 C CA . ASP B 1 39 ? -0.718 33.957 30.446 1.00 13.27 63 ASP B CA 1
ATOM 1635 C C . ASP B 1 39 ? 0.232 34.943 31.129 1.00 14.98 63 ASP B C 1
ATOM 1636 O O . ASP B 1 39 ? 1.423 34.992 30.814 1.00 14.01 63 ASP B O 1
ATOM 1641 N N . ARG B 1 40 ? -0.294 35.722 32.067 1.00 15.26 64 ARG B N 1
ATOM 1642 C CA . ARG B 1 40 ? 0.481 36.797 32.681 1.00 13.58 64 ARG B CA 1
ATOM 1643 C C . ARG B 1 40 ? 1.659 36.259 33.491 1.00 15.80 64 ARG B C 1
ATOM 1644 O O . ARG B 1 40 ? 2.664 36.938 33.661 1.00 17.93 64 ARG B O 1
ATOM 1652 N N . ASN B 1 41 ? 1.527 35.037 33.990 1.00 15.25 65 ASN B N 1
ATOM 1653 C CA . ASN B 1 41 ? 2.613 34.416 34.737 1.00 16.66 65 ASN B CA 1
ATOM 1654 C C . ASN B 1 41 ? 3.723 34.052 33.766 1.00 16.80 65 ASN B C 1
ATOM 1655 O O . ASN B 1 41 ? 4.901 34.236 34.057 1.00 16.29 65 ASN B O 1
ATOM 1660 N N . GLU B 1 42 ? 3.332 33.569 32.590 1.00 14.39 66 GLU B N 1
ATOM 1661 C CA . GLU B 1 42 ? 4.284 33.146 31.577 1.00 13.46 66 GLU B CA 1
ATOM 1662 C C . GLU B 1 42 ? 5.012 34.310 30.926 1.00 17.62 66 GLU B C 1
ATOM 1663 O O . GLU B 1 42 ? 6.218 34.234 30.675 1.00 17.91 66 GLU B O 1
ATOM 1669 N N . SER B 1 43 ? 4.288 35.381 30.626 1.00 16.60 67 SER B N 1
ATOM 1670 C CA . SER B 1 43 ? 4.912 36.496 29.945 1.00 14.91 67 SER B CA 1
ATOM 1671 C C . SER B 1 43 ? 5.893 37.201 30.882 1.00 19.00 67 SER B C 1
ATOM 1672 O O . SER B 1 43 ? 7.018 37.466 30.500 1.00 16.30 67 SER B O 1
ATOM 1675 N N . THR B 1 44 ? 5.480 37.480 32.112 1.00 18.26 68 THR B N 1
ATOM 1676 C CA . THR B 1 44 ? 6.407 38.078 33.077 1.00 19.71 68 THR B CA 1
ATOM 1677 C C . THR B 1 44 ? 7.574 37.127 33.385 1.00 20.75 68 THR B C 1
ATOM 1678 O O . THR B 1 44 ? 8.721 37.560 33.517 1.00 21.41 68 THR B O 1
ATOM 1682 N N . GLY B 1 45 ? 7.287 35.834 33.494 1.00 17.48 69 GLY B N 1
ATOM 1683 C CA . GLY B 1 45 ? 8.338 34.854 33.738 1.00 19.08 69 GLY B CA 1
ATOM 1684 C C . GLY B 1 45 ? 9.391 34.921 32.644 1.00 21.82 69 GLY B C 1
ATOM 1685 O O . GLY B 1 45 ? 10.588 34.929 32.913 1.00 22.80 69 GLY B O 1
ATOM 1686 N N . PHE B 1 46 ? 8.935 35.005 31.401 1.00 18.55 70 PHE B N 1
ATOM 1687 C CA . PHE B 1 46 ? 9.821 35.084 30.253 1.00 16.52 70 PHE B CA 1
ATOM 1688 C C . PHE B 1 46 ? 10.693 36.337 30.265 1.00 17.67 70 PHE B C 1
ATOM 1689 O O . PHE B 1 46 ? 11.886 36.279 29.945 1.00 21.30 70 PHE B O 1
ATOM 1705 N N . LYS B 1 48 ? 11.578 37.940 32.898 1.00 22.71 72 LYS B N 1
ATOM 1706 C CA . LYS B 1 48 ? 12.487 37.844 34.041 1.00 24.77 72 LYS B CA 1
ATOM 1707 C C . LYS B 1 48 ? 13.661 36.912 33.773 1.00 25.79 72 LYS B C 1
ATOM 1708 O O . LYS B 1 48 ? 14.799 37.269 34.023 1.00 27.81 72 LYS B O 1
ATOM 1714 N N . GLU B 1 49 ? 13.374 35.727 33.251 1.00 23.22 73 GLU B N 1
ATOM 1715 C CA . GLU B 1 49 ? 14.408 34.726 33.030 1.00 29.76 73 GLU B CA 1
ATOM 1716 C C . GLU B 1 49 ? 15.099 34.911 31.683 1.00 29.98 73 GLU B C 1
ATOM 1717 O O . GLU B 1 49 ? 16.270 35.265 31.630 1.00 32.08 73 GLU B O 1
ATOM 1723 N N . ASP B 1 50 ? 14.361 34.702 30.598 1.00 26.37 74 ASP B N 1
ATOM 1724 C CA . ASP B 1 50 ? 14.932 34.751 29.257 1.00 21.75 74 ASP B CA 1
ATOM 1725 C C . ASP B 1 50 ? 15.431 36.121 28.809 1.00 28.34 74 ASP B C 1
ATOM 1726 O O . ASP B 1 50 ? 16.388 36.210 28.050 1.00 27.14 74 ASP B O 1
ATOM 1739 N N . GLN B 1 52 ? 16.113 38.585 31.041 1.00 26.00 76 GLN B N 1
ATOM 1740 C CA . GLN B 1 52 ? 16.847 39.116 32.183 1.00 30.10 76 GLN B CA 1
ATOM 1741 C C . GLN B 1 52 ? 16.412 40.527 32.553 1.00 32.09 76 GLN B C 1
ATOM 1742 O O . GLN B 1 52 ? 17.247 41.392 32.825 1.00 29.08 76 GLN B O 1
ATOM 1756 N N . ARG B 1 54 ? 14.693 43.326 35.006 1.00 28.87 78 ARG B N 1
ATOM 1757 C CA . ARG B 1 54 ? 14.449 43.615 36.418 1.00 30.54 78 ARG B CA 1
ATOM 1758 C C . ARG B 1 54 ? 12.978 43.937 36.628 1.00 32.61 78 ARG B C 1
ATOM 1759 O O . ARG B 1 54 ? 12.316 44.413 35.708 1.00 29.85 78 ARG B O 1
ATOM 1767 N N . GLY B 1 55 ? 12.490 43.696 37.843 1.00 31.94 79 GLY B N 1
ATOM 1768 C CA . GLY B 1 55 ? 11.099 43.914 38.198 1.00 25.03 79 GLY B CA 1
ATOM 1769 C C . GLY B 1 55 ? 10.468 45.197 37.704 1.00 30.68 79 GLY B C 1
ATOM 1770 O O . GLY B 1 55 ? 9.365 45.179 37.151 1.00 27.82 79 GLY B O 1
ATOM 1771 N N . SER B 1 56 ? 11.161 46.314 37.882 1.00 29.89 80 SER B N 1
ATOM 1772 C CA . SER B 1 56 ? 10.599 47.609 37.520 1.00 32.32 80 SER B CA 1
ATOM 1773 C C . SER B 1 56 ? 10.335 47.753 36.016 1.00 34.49 80 SER B C 1
ATOM 1774 O O . SER B 1 56 ? 9.526 48.584 35.602 1.00 32.28 80 SER B O 1
ATOM 1777 N N . GLU B 1 57 ? 11.009 46.947 35.198 1.00 30.55 81 GLU B N 1
ATOM 1778 C CA . GLU B 1 57 ? 10.833 47.031 33.741 1.00 33.20 81 GLU B CA 1
ATOM 1779 C C . GLU B 1 57 ? 9.664 46.186 33.203 1.00 30.18 81 GLU B C 1
ATOM 1780 O O . GLU B 1 57 ? 9.249 46.345 32.049 1.00 24.89 81 GLU B O 1
ATOM 1786 N N . ARG B 1 58 ? 9.130 45.292 34.026 1.00 27.58 82 ARG B N 1
ATOM 1787 C CA . ARG B 1 58 ? 8.213 44.278 33.511 1.00 26.29 82 ARG B CA 1
ATOM 1788 C C . ARG B 1 58 ? 6.759 44.728 33.416 1.00 21.58 82 ARG B C 1
ATOM 1789 O O . ARG B 1 58 ? 6.025 44.265 32.541 1.00 25.49 82 ARG B O 1
ATOM 1797 N N . THR B 1 59 ? 6.331 45.633 34.291 1.00 24.68 83 THR B N 1
ATOM 1798 C CA . THR B 1 59 ? 4.896 45.880 34.422 1.00 21.34 83 THR B CA 1
ATOM 1799 C C . THR B 1 59 ? 4.344 46.649 33.235 1.00 22.77 83 THR B C 1
ATOM 1800 O O . THR B 1 59 ? 3.253 46.351 32.755 1.00 22.51 83 THR B O 1
ATOM 1804 N N . ARG B 1 60 ? 5.099 47.626 32.747 1.00 24.15 84 ARG B N 1
ATOM 1805 C CA . ARG B 1 60 ? 4.701 48.374 31.563 1.00 22.91 84 ARG B CA 1
ATOM 1806 C C . ARG B 1 60 ? 4.572 47.436 30.363 1.00 21.72 84 ARG B C 1
ATOM 1807 O O . ARG B 1 60 ? 3.649 47.545 29.552 1.00 21.12 84 ARG B O 1
ATOM 1815 N N . ARG B 1 61 ? 5.510 46.510 30.260 1.00 18.04 85 ARG B N 1
ATOM 1816 C CA . ARG B 1 61 ? 5.530 45.588 29.137 1.00 19.40 85 ARG B CA 1
ATOM 1817 C C . ARG B 1 61 ? 4.417 44.556 29.258 1.00 18.13 85 ARG B C 1
ATOM 1818 O O . ARG B 1 61 ? 3.787 44.204 28.260 1.00 16.96 85 ARG B O 1
ATOM 1826 N N . GLU B 1 62 ? 4.180 44.076 30.475 1.00 16.13 86 GLU B N 1
ATOM 1827 C CA . GLU B 1 62 ? 3.079 43.158 30.705 1.00 16.13 86 GLU B CA 1
ATOM 1828 C C . GLU B 1 62 ? 1.766 43.782 30.226 1.00 18.99 86 GLU B C 1
ATOM 1829 O O . GLU B 1 62 ? 0.999 43.161 29.509 1.00 17.29 86 GLU B O 1
ATOM 1835 N N . ASN B 1 63 ? 1.534 45.033 30.591 1.00 18.63 87 ASN B N 1
ATOM 1836 C CA . ASN B 1 63 ? 0.307 45.706 30.185 1.00 20.99 87 ASN B CA 1
ATOM 1837 C C . ASN B 1 63 ? 0.233 45.897 28.665 1.00 24.04 87 ASN B C 1
ATOM 1838 O O . ASN B 1 63 ? -0.831 45.738 28.061 1.00 24.47 87 ASN B O 1
ATOM 1843 N N . LYS B 1 64 ? 1.356 46.216 28.034 1.00 20.84 88 LYS B N 1
ATOM 1844 C CA . LYS B 1 64 ? 1.354 46.332 26.576 1.00 22.96 88 LYS B CA 1
ATOM 1845 C C . LYS B 1 64 ? 1.092 44.977 25.880 1.00 20.45 88 LYS B C 1
ATOM 1846 O O . LYS B 1 64 ? 0.372 44.905 24.892 1.00 21.23 88 LYS B O 1
ATOM 1852 N N . PHE B 1 65 ? 1.675 43.906 26.404 1.00 18.00 89 PHE B N 1
ATOM 1853 C CA . PHE B 1 65 ? 1.579 42.594 25.774 1.00 16.56 89 PHE B CA 1
ATOM 1854 C C . PHE B 1 65 ? 0.169 42.023 25.916 1.00 16.95 89 PHE B C 1
ATOM 1855 O O . PHE B 1 65 ? -0.357 41.423 24.990 1.00 15.86 89 PHE B O 1
ATOM 1863 N N . HIS B 1 66 ? -0.428 42.205 27.087 1.00 14.08 90 HIS B N 1
ATOM 1864 C CA . HIS B 1 66 ? -1.734 41.625 27.388 1.00 16.63 90 HIS B CA 1
ATOM 1865 C C . HIS B 1 66 ? -2.905 42.558 27.157 1.00 20.18 90 HIS B C 1
ATOM 1866 O O . HIS B 1 66 ? -3.905 42.156 26.577 1.00 27.15 90 HIS B O 1
ATOM 1873 N N . GLY B 1 67 ? -2.794 43.792 27.626 1.00 22.32 91 GLY B N 1
ATOM 1874 C CA . GLY B 1 67 ? -3.949 44.679 27.665 1.00 24.86 91 GLY B CA 1
ATOM 1875 C C . GLY B 1 67 ? -4.977 44.095 28.623 1.00 27.93 91 GLY B C 1
ATOM 1876 O O . GLY B 1 67 ? -4.657 43.805 29.775 1.00 29.30 91 GLY B O 1
ATOM 1877 N N . ASP B 1 68 ? -6.206 43.922 28.140 1.00 29.36 92 ASP B N 1
ATOM 1878 C CA . ASP B 1 68 ? -7.272 43.238 28.877 1.00 29.85 92 ASP B CA 1
ATOM 1879 C C . ASP B 1 68 ? -7.332 41.750 28.532 1.00 29.13 92 ASP B C 1
ATOM 1880 O O . ASP B 1 68 ? -8.270 41.066 28.928 1.00 29.44 92 ASP B O 1
ATOM 1885 N N . ASP B 1 69 ? -6.347 41.256 27.784 1.00 25.87 93 ASP B N 1
ATOM 1886 C CA . ASP B 1 69 ? -6.367 39.867 27.319 1.00 21.52 93 ASP B CA 1
ATOM 1887 C C . ASP B 1 69 ? -5.417 38.994 28.142 1.00 20.94 93 ASP B C 1
ATOM 1888 O O . ASP B 1 69 ? -4.196 39.083 28.011 1.00 24.67 93 ASP B O 1
ATOM 1893 N N . ASP B 1 70 ? -5.979 38.137 28.978 1.00 19.82 94 ASP B N 1
ATOM 1894 C CA . ASP B 1 70 ? -5.174 37.379 29.936 1.00 22.28 94 ASP B CA 1
ATOM 1895 C C . ASP B 1 70 ? -4.508 36.156 29.320 1.00 19.39 94 ASP B C 1
ATOM 1896 O O . ASP B 1 70 ? -3.723 35.470 29.968 1.00 21.04 94 ASP B O 1
ATOM 1901 N N . ALA B 1 71 ? -4.820 35.887 28.065 1.00 16.90 95 ALA B N 1
ATOM 1902 C CA . ALA B 1 71 ? -4.295 34.703 27.408 1.00 18.05 95 ALA B CA 1
ATOM 1903 C C . ALA B 1 71 ? -4.074 34.985 25.920 1.00 20.78 95 ALA B C 1
ATOM 1904 O O . ALA B 1 71 ? -5.028 35.098 25.146 1.00 19.94 95 ALA B O 1
ATOM 1906 N N . ILE B 1 72 ? -2.801 35.107 25.546 1.00 14.82 96 ILE B N 1
ATOM 1907 C CA . ILE B 1 72 ? -2.389 35.539 24.211 1.00 13.39 96 ILE B CA 1
ATOM 1908 C C . ILE B 1 72 ? -2.072 34.325 23.350 1.00 15.77 96 ILE B C 1
ATOM 1909 O O . ILE B 1 72 ? -1.103 33.625 23.625 1.00 14.15 96 ILE B O 1
ATOM 1914 N N . THR B 1 73 ? -2.901 34.063 22.337 1.00 12.28 97 THR B N 1
ATOM 1915 C CA . THR B 1 73 ? -2.668 32.942 21.424 1.00 13.05 97 THR B CA 1
ATOM 1916 C C . THR B 1 73 ? -1.650 33.349 20.378 1.00 15.55 97 THR B C 1
ATOM 1917 O O . THR B 1 73 ? -1.334 34.524 20.259 1.00 13.65 97 THR B O 1
ATOM 1921 N N . VAL B 1 74 ? -1.147 32.382 19.620 1.00 10.38 98 VAL B N 1
ATOM 1922 C CA . VAL B 1 74 ? -0.337 32.675 18.456 1.00 12.55 98 VAL B CA 1
ATOM 1923 C C . VAL B 1 74 ? -1.010 33.646 17.498 1.00 15.02 98 VAL B C 1
ATOM 1924 O O . VAL B 1 74 ? -0.375 34.587 17.012 1.00 14.12 98 VAL B O 1
ATOM 1928 N N . ASP B 1 75 ? -2.288 33.412 17.202 1.00 13.10 99 ASP B N 1
ATOM 1929 C CA . ASP B 1 75 ? -3.024 34.323 16.330 1.00 15.36 99 ASP B CA 1
ATOM 1930 C C . ASP B 1 75 ? -3.105 35.737 16.907 1.00 16.53 99 ASP B C 1
ATOM 1931 O O . ASP B 1 75 ? -3.009 36.705 16.161 1.00 16.43 99 ASP B O 1
ATOM 1936 N N . ASP B 1 76 ? -3.290 35.843 18.225 1.00 14.94 100 ASP B N 1
ATOM 1937 C CA . ASP B 1 76 ? -3.306 37.136 18.926 1.00 15.46 100 ASP B CA 1
ATOM 1938 C C . ASP B 1 76 ? -1.991 37.870 18.732 1.00 14.67 100 ASP B C 1
ATOM 1939 O O . ASP B 1 76 ? -1.955 39.060 18.417 1.00 16.68 100 ASP B O 1
ATOM 1944 N N . LEU B 1 77 ? -0.907 37.146 18.955 1.00 15.37 101 LEU B N 1
ATOM 1945 C CA . LEU B 1 77 ? 0.435 37.704 18.832 1.00 16.58 101 LEU B CA 1
ATOM 1946 C C . LEU B 1 77 ? 0.767 38.085 17.388 1.00 18.26 101 LEU B C 1
ATOM 1947 O O . LEU B 1 77 ? 1.403 39.121 17.127 1.00 13.67 101 LEU B O 1
ATOM 1952 N N . TRP B 1 78 ? 0.359 37.243 16.443 1.00 15.19 102 TRP B N 1
ATOM 1953 C CA . TRP B 1 78 ? 0.527 37.597 15.046 1.00 13.31 102 TRP B CA 1
ATOM 1954 C C . TRP B 1 78 ? -0.286 38.857 14.695 1.00 14.47 102 TRP B C 1
ATOM 1955 O O . TRP B 1 78 ? 0.179 39.738 13.962 1.00 15.29 102 TRP B O 1
ATOM 1966 N N . GLU B 1 79 ? -1.510 38.939 15.204 1.00 14.85 103 GLU B N 1
ATOM 1967 C CA . GLU B 1 79 ? -2.360 40.090 14.886 1.00 13.43 103 GLU B CA 1
ATOM 1968 C C . GLU B 1 79 ? -1.760 41.369 15.449 1.00 14.82 103 GLU B C 1
ATOM 1969 O O . GLU B 1 79 ? -1.762 42.410 14.792 1.00 17.90 103 GLU B O 1
ATOM 1975 N N . ALA B 1 80 ? -1.236 41.288 16.669 1.00 14.06 104 ALA B N 1
ATOM 1976 C CA . ALA B 1 80 ? -0.658 42.463 17.299 1.00 15.44 104 ALA B CA 1
ATOM 1977 C C . ALA B 1 80 ? 0.570 42.921 16.515 1.00 16.20 104 ALA B C 1
ATOM 1978 O O . ALA B 1 80 ? 0.751 44.112 16.258 1.00 16.48 104 ALA B O 1
ATOM 1980 N N . TRP B 1 81 ? 1.405 41.967 16.115 1.00 14.68 105 TRP B N 1
ATOM 1981 C CA . TRP B 1 81 ? 2.615 42.296 15.373 1.00 14.18 105 TRP B CA 1
ATOM 1982 C C . TRP B 1 81 ? 2.268 42.829 13.968 1.00 17.36 105 TRP B C 1
ATOM 1983 O O . TRP B 1 81 ? 2.821 43.830 13.513 1.00 14.42 105 TRP B O 1
ATOM 1994 N N . PHE B 1 82 ? 1.330 42.161 13.302 1.00 16.69 106 PHE B N 1
ATOM 1995 C CA . PHE B 1 82 ? 0.875 42.570 11.975 1.00 14.08 106 PHE B CA 1
ATOM 1996 C C . PHE B 1 82 ? 0.365 44.006 11.956 1.00 17.60 106 PHE B C 1
ATOM 1997 O O . PHE B 1 82 ? 0.554 44.713 10.978 1.00 17.81 106 PHE B O 1
ATOM 2005 N N . GLU B 1 83 ? -0.277 44.431 13.037 1.00 13.98 107 GLU B N 1
ATOM 2006 C CA . GLU B 1 83 ? -0.836 45.791 13.109 1.00 19.08 107 GLU B CA 1
ATOM 2007 C C . GLU B 1 83 ? 0.141 46.854 13.623 1.00 19.49 107 GLU B C 1
ATOM 2008 O O . GLU B 1 83 ? -0.165 48.039 13.571 1.00 21.41 107 GLU B O 1
ATOM 2014 N N . SER B 1 84 ? 1.298 46.432 14.126 1.00 16.61 108 SER B N 1
ATOM 2015 C CA . SER B 1 84 ? 2.221 47.340 14.817 1.00 18.86 108 SER B CA 1
ATOM 2016 C C . SER B 1 84 ? 2.880 48.394 13.920 1.00 17.47 108 SER B C 1
ATOM 2017 O O . SER B 1 84 ? 3.114 48.182 12.716 1.00 14.82 108 SER B O 1
ATOM 2020 N N . ILE B 1 85 ? 3.216 49.528 14.515 1.00 16.61 109 ILE B N 1
ATOM 2021 C CA . ILE B 1 85 ? 3.925 50.540 13.765 1.00 19.26 109 ILE B CA 1
ATOM 2022 C C . ILE B 1 85 ? 5.321 50.010 13.422 1.00 17.85 109 ILE B C 1
ATOM 2023 O O . ILE B 1 85 ? 5.864 50.312 12.358 1.00 16.83 109 ILE B O 1
ATOM 2028 N N . GLU B 1 86 ? 5.884 49.173 14.284 1.00 16.09 110 GLU B N 1
ATOM 2029 C CA . GLU B 1 86 ? 7.262 48.749 14.056 1.00 18.14 110 GLU B CA 1
ATOM 2030 C C . GLU B 1 86 ? 7.371 47.824 12.843 1.00 14.52 110 GLU B C 1
ATOM 2031 O O . GLU B 1 86 ? 8.397 47.791 12.175 1.00 14.89 110 GLU B O 1
ATOM 2037 N N . ARG B 1 87 ? 6.309 47.094 12.523 1.00 18.66 111 ARG B N 1
ATOM 2038 C CA . ARG B 1 87 ? 6.371 46.275 11.315 1.00 16.62 111 ARG B CA 1
ATOM 2039 C C . ARG B 1 87 ? 6.499 47.164 10.065 1.00 15.78 111 ARG B C 1
ATOM 2040 O O . ARG B 1 87 ? 6.978 46.715 9.029 1.00 17.72 111 ARG B O 1
ATOM 2048 N N . THR B 1 88 ? 6.088 48.428 10.168 1.00 17.71 112 THR B N 1
ATOM 2049 C CA . THR B 1 88 ? 6.171 49.340 9.023 1.00 15.45 112 THR B CA 1
ATOM 2050 C C . THR B 1 88 ? 7.511 50.073 8.905 1.00 18.58 112 THR B C 1
ATOM 2051 O O . THR B 1 88 ? 7.693 50.886 7.999 1.00 19.61 112 THR B O 1
ATOM 2055 N N . TRP B 1 89 ? 8.441 49.805 9.818 1.00 15.88 113 TRP B N 1
ATOM 2056 C CA . TRP B 1 89 ? 9.743 50.474 9.777 1.00 15.02 113 TRP B CA 1
ATOM 2057 C C . TRP B 1 89 ? 10.425 50.282 8.438 1.00 14.93 113 TRP B C 1
ATOM 2058 O O . TRP B 1 89 ? 10.518 49.159 7.936 1.00 16.15 113 TRP B O 1
ATOM 2069 N N . THR B 1 90 ? 10.905 51.381 7.862 1.00 17.73 114 THR B N 1
ATOM 2070 C CA . THR B 1 90 ? 11.747 51.305 6.676 1.00 18.97 114 THR B CA 1
ATOM 2071 C C . THR B 1 90 ? 13.125 50.760 7.013 1.00 19.71 114 THR B C 1
ATOM 2072 O O . THR B 1 90 ? 13.513 50.686 8.184 1.00 18.05 114 THR B O 1
ATOM 2076 N N . ASN B 1 91 ? 13.870 50.400 5.974 1.00 19.72 115 ASN B N 1
ATOM 2077 C CA . ASN B 1 91 ? 15.269 50.033 6.118 1.00 17.78 115 ASN B CA 1
ATOM 2078 C C . ASN B 1 91 ? 16.063 51.115 6.833 1.00 20.86 115 ASN B C 1
ATOM 2079 O O . ASN B 1 91 ? 16.894 50.826 7.686 1.00 19.47 115 ASN B O 1
ATOM 2084 N N . GLU B 1 92 ? 15.781 52.365 6.493 1.00 19.15 116 GLU B N 1
ATOM 2085 C CA . GLU B 1 92 ? 16.413 53.507 7.143 1.00 24.11 116 GLU B CA 1
ATOM 2086 C C . GLU B 1 92 ? 16.097 53.568 8.639 1.00 21.31 116 GLU B C 1
ATOM 2087 O O . GLU B 1 92 ? 16.987 53.802 9.454 1.00 17.33 116 GLU B O 1
ATOM 2093 N N . ARG B 1 93 ? 14.829 53.368 8.999 1.00 19.16 117 ARG B N 1
ATOM 2094 C CA . ARG B 1 93 ? 14.429 53.407 10.405 1.00 16.57 117 ARG B CA 1
ATOM 2095 C C . ARG B 1 93 ? 15.067 52.260 11.183 1.00 17.17 117 ARG B C 1
ATOM 2096 O O . ARG B 1 93 ? 15.471 52.421 12.333 1.00 19.13 117 ARG B O 1
ATOM 2104 N N . LEU B 1 94 ? 15.146 51.098 10.550 1.00 14.88 118 LEU B N 1
ATOM 2105 C CA . LEU B 1 94 ? 15.730 49.920 11.185 1.00 14.48 118 LEU B CA 1
ATOM 2106 C C . LEU B 1 94 ? 17.232 50.120 11.450 1.00 18.05 118 LEU B C 1
ATOM 2107 O O . LEU B 1 94 ? 17.741 49.786 12.530 1.00 16.98 118 LEU B O 1
ATOM 2112 N N . VAL B 1 95 ? 17.936 50.682 10.471 1.00 17.14 119 VAL B N 1
ATOM 2113 C CA . VAL B 1 95 ? 19.351 51.002 10.638 1.00 17.60 119 VAL B CA 1
ATOM 2114 C C . VAL B 1 95 ? 19.530 52.038 11.766 1.00 16.30 119 VAL B C 1
ATOM 2115 O O . VAL B 1 95 ? 20.428 51.907 12.607 1.00 16.38 119 VAL B O 1
ATOM 2119 N N . GLU B 1 96 ? 18.650 53.032 11.815 1.00 14.34 120 GLU B N 1
ATOM 2120 C CA . GLU B 1 96 ? 18.697 54.029 12.888 1.00 15.94 120 GLU B CA 1
ATOM 2121 C C . GLU B 1 96 ? 18.634 53.347 14.263 1.00 20.14 120 GLU B C 1
ATOM 2122 O O . GLU B 1 96 ? 19.398 53.674 15.177 1.00 17.96 120 GLU B O 1
ATOM 2128 N N . TRP B 1 97 ? 17.715 52.392 14.388 1.00 14.76 121 TRP B N 1
ATOM 2129 C CA . TRP B 1 97 ? 17.513 51.645 15.627 1.00 15.46 121 TRP B CA 1
ATOM 2130 C C . TRP B 1 97 ? 18.735 50.802 15.963 1.00 15.81 121 TRP B C 1
ATOM 2131 O O . TRP B 1 97 ? 19.180 50.778 17.104 1.00 15.73 121 TRP B O 1
ATOM 2142 N N . LEU B 1 98 ? 19.292 50.117 14.966 1.00 16.11 122 LEU B N 1
ATOM 2143 C CA . LEU B 1 98 ? 20.484 49.295 15.189 1.00 15.30 122 LEU B CA 1
ATOM 2144 C C . LEU B 1 98 ? 21.647 50.130 15.700 1.00 16.61 122 LEU B C 1
ATOM 2145 O O . LEU B 1 98 ? 22.468 49.646 16.464 1.00 18.89 122 LEU B O 1
ATOM 2150 N N . ILE B 1 99 ? 21.723 51.379 15.260 1.00 15.64 123 ILE B N 1
ATOM 2151 C CA . ILE B 1 99 ? 22.820 52.256 15.655 1.00 20.14 123 ILE B CA 1
ATOM 2152 C C . ILE B 1 99 ? 22.568 52.893 17.013 1.00 20.49 123 ILE B C 1
ATOM 2153 O O . ILE B 1 99 ? 23.443 52.911 17.874 1.00 24.52 123 ILE B O 1
ATOM 2158 N N . ASN B 1 100 ? 21.365 53.421 17.200 1.00 20.43 124 ASN B N 1
ATOM 2159 C CA . ASN B 1 100 ? 21.069 54.214 18.389 1.00 19.83 124 ASN B CA 1
ATOM 2160 C C . ASN B 1 100 ? 20.625 53.399 19.595 1.00 22.93 124 ASN B C 1
ATOM 2161 O O . ASN B 1 100 ? 20.787 53.841 20.732 1.00 25.19 124 ASN B O 1
ATOM 2166 N N . ASP B 1 101 ? 20.055 52.222 19.368 1.00 20.53 125 ASP B N 1
ATOM 2167 C CA . ASP B 1 101 ? 19.515 51.466 20.489 1.00 20.74 125 ASP B CA 1
ATOM 2168 C C . ASP B 1 101 ? 20.241 50.153 20.699 1.00 19.75 125 ASP B C 1
ATOM 2169 O O . ASP B 1 101 ? 20.531 49.770 21.825 1.00 20.57 125 ASP B O 1
ATOM 2174 N N . VAL B 1 102 ? 20.558 49.465 19.617 1.00 14.39 126 VAL B N 1
ATOM 2175 C CA . VAL B 1 102 ? 21.143 48.148 19.772 1.00 17.40 126 VAL B CA 1
ATOM 2176 C C . VAL B 1 102 ? 22.659 48.264 19.790 1.00 21.65 126 VAL B C 1
ATOM 2177 O O . VAL B 1 102 ? 23.354 47.393 20.320 1.00 23.00 126 VAL B O 1
ATOM 2181 N N . ASN B 1 103 ? 23.161 49.348 19.202 1.00 19.35 127 ASN B N 1
ATOM 2182 C CA . ASN B 1 103 ? 24.596 49.607 19.110 1.00 19.04 127 ASN B CA 1
ATOM 2183 C C . ASN B 1 103 ? 25.350 48.497 18.387 1.00 21.29 127 ASN B C 1
ATOM 2184 O O . ASN B 1 103 ? 26.353 47.974 18.882 1.00 24.62 127 ASN B O 1
ATOM 2189 N N . LEU B 1 104 ? 24.870 48.135 17.199 1.00 19.02 128 LEU B N 1
ATOM 2190 C CA . LEU B 1 104 ? 25.577 47.161 16.365 1.00 18.16 128 LEU B CA 1
ATOM 2191 C C . LEU B 1 104 ? 25.892 47.720 14.983 1.00 22.59 128 LEU B C 1
ATOM 2192 O O . LEU B 1 104 ? 25.309 47.282 13.986 1.00 21.69 128 LEU B O 1
ATOM 2197 N N . PRO B 1 105 ? 26.819 48.681 14.907 1.00 20.71 129 PRO B N 1
ATOM 2198 C CA . PRO B 1 105 ? 27.115 49.267 13.598 1.00 18.51 129 PRO B CA 1
ATOM 2199 C C . PRO B 1 105 ? 27.753 48.276 12.639 1.00 21.76 129 PRO B C 1
ATOM 2200 O O . PRO B 1 105 ? 27.695 48.495 11.437 1.00 20.57 129 PRO B O 1
ATOM 2204 N N . SER B 1 106 ? 28.329 47.192 13.154 1.00 19.47 130 SER B N 1
ATOM 2205 C CA . SER B 1 106 ? 28.990 46.222 12.283 1.00 24.95 130 SER B CA 1
ATOM 2206 C C . SER B 1 106 ? 28.041 45.487 11.341 1.00 20.81 130 SER B C 1
ATOM 2207 O O . SER B 1 106 ? 28.480 44.965 10.319 1.00 25.87 130 SER B O 1
ATOM 2210 N N . ILE B 1 107 ? 26.754 45.425 11.658 1.00 21.75 131 ILE B N 1
ATOM 2211 C CA . ILE B 1 107 ? 25.847 44.697 10.773 1.00 22.43 131 ILE B CA 1
ATOM 2212 C C . ILE B 1 107 ? 25.097 45.606 9.813 1.00 23.59 131 ILE B C 1
ATOM 2213 O O . ILE B 1 107 ? 24.341 45.128 8.974 1.00 22.09 131 ILE B O 1
ATOM 2218 N N . VAL B 1 108 ? 25.305 46.913 9.923 1.00 20.74 132 VAL B N 1
ATOM 2219 C CA . VAL B 1 108 ? 24.499 47.852 9.152 1.00 22.00 132 VAL B CA 1
ATOM 2220 C C . VAL B 1 108 ? 24.666 47.669 7.638 1.00 22.43 132 VAL B C 1
ATOM 2221 O O . VAL B 1 108 ? 23.702 47.779 6.884 1.00 19.49 132 VAL B O 1
ATOM 2225 N N . GLU B 1 109 ? 25.873 47.374 7.180 1.00 20.41 133 GLU B N 1
ATOM 2226 C CA . GLU B 1 109 ? 26.059 47.296 5.736 1.00 21.34 133 GLU B CA 1
ATOM 2227 C C . GLU B 1 109 ? 25.379 46.047 5.171 1.00 22.22 133 GLU B C 1
ATOM 2228 O O . GLU B 1 109 ? 24.815 46.102 4.079 1.00 23.32 133 GLU B O 1
ATOM 2234 N N . ALA B 1 110 ? 25.394 44.944 5.917 1.00 23.43 134 ALA B N 1
ATOM 2235 C CA . ALA B 1 110 ? 24.647 43.750 5.502 1.00 23.68 134 ALA B CA 1
ATOM 2236 C C . ALA B 1 110 ? 23.154 44.053 5.460 1.00 25.47 134 ALA B C 1
ATOM 2237 O O . ALA B 1 110 ? 22.468 43.726 4.486 1.00 24.50 134 ALA B O 1
ATOM 2239 N N . VAL B 1 111 ? 22.659 44.709 6.505 1.00 23.79 135 VAL B N 1
ATOM 2240 C CA . VAL B 1 111 ? 21.244 45.078 6.581 1.00 21.45 135 VAL B CA 1
ATOM 2241 C C . VAL B 1 111 ? 20.797 45.987 5.415 1.00 23.89 135 VAL B C 1
ATOM 2242 O O . VAL B 1 111 ? 19.715 45.805 4.839 1.00 18.75 135 VAL B O 1
ATOM 2246 N N . LYS B 1 112 ? 21.629 46.964 5.062 1.00 20.47 136 LYS B N 1
ATOM 2247 C CA . LYS B 1 112 ? 21.310 47.865 3.951 1.00 21.99 136 LYS B CA 1
ATOM 2248 C C . LYS B 1 112 ? 21.357 47.148 2.599 1.00 24.27 136 LYS B C 1
ATOM 2249 O O . LYS B 1 112 ? 20.537 47.413 1.720 1.00 24.41 136 LYS B O 1
ATOM 2255 N N . ALA B 1 113 ? 22.328 46.258 2.438 1.00 24.96 137 ALA B N 1
ATOM 2256 C CA . ALA B 1 113 ? 22.490 45.494 1.204 1.00 26.35 137 ALA B CA 1
ATOM 2257 C C . ALA B 1 113 ? 21.310 44.561 0.978 1.00 29.34 137 ALA B C 1
ATOM 2258 O O . ALA B 1 113 ? 20.814 44.432 -0.146 1.00 28.80 137 ALA B O 1
ATOM 2260 N N . LYS B 1 114 ? 20.852 43.919 2.051 1.00 25.27 138 LYS B N 1
ATOM 2261 C CA . LYS B 1 114 ? 19.716 43.006 1.956 1.00 26.30 138 LYS B CA 1
ATOM 2262 C C . LYS B 1 114 ? 18.364 43.713 1.905 1.00 25.78 138 LYS B C 1
ATOM 2263 O O . LYS B 1 114 ? 17.341 43.077 1.675 1.00 25.73 138 LYS B O 1
ATOM 2269 N N . LYS B 1 115 ? 18.372 45.025 2.089 1.00 22.67 139 LYS B N 1
ATOM 2270 C CA . LYS B 1 115 ? 17.161 45.844 2.000 1.00 22.48 139 LYS B CA 1
ATOM 2271 C C . LYS B 1 115 ? 16.034 45.383 2.913 1.00 21.78 139 LYS B C 1
ATOM 2272 O O . LYS B 1 115 ? 14.866 45.553 2.596 1.00 28.16 139 LYS B O 1
ATOM 2278 N N . ILE B 1 116 ? 16.372 44.813 4.058 1.00 21.65 140 ILE B N 1
ATOM 2279 C CA . ILE B 1 116 ? 15.318 44.314 4.926 1.00 22.14 140 ILE B CA 1
ATOM 2280 C C . ILE B 1 116 ? 14.732 45.478 5.719 1.00 22.06 140 ILE B C 1
ATOM 2281 O O . ILE B 1 116 ? 15.323 46.560 5.801 1.00 24.60 140 ILE B O 1
ATOM 2286 N N . ASP B 1 117 ? 13.551 45.261 6.278 1.00 19.93 141 ASP B N 1
ATOM 2287 C CA . ASP B 1 117 ? 12.846 46.320 6.971 1.00 18.36 141 ASP B CA 1
ATOM 2288 C C . ASP B 1 117 ? 12.178 45.772 8.225 1.00 17.49 141 ASP B C 1
ATOM 2289 O O . ASP B 1 117 ? 12.524 44.686 8.699 1.00 17.38 141 ASP B O 1
ATOM 2294 N N . GLY B 1 118 ? 11.218 46.521 8.751 1.00 17.20 142 GLY B N 1
ATOM 2295 C CA . GLY B 1 118 ? 10.559 46.163 9.999 1.00 16.28 142 GLY B CA 1
ATOM 2296 C C . GLY B 1 118 ? 10.002 44.754 9.991 1.00 13.65 142 GLY B C 1
ATOM 2297 O O . GLY B 1 118 ? 9.888 44.120 11.032 1.00 15.08 142 GLY B O 1
ATOM 2298 N N . LYS B 1 119 ? 9.666 44.251 8.814 1.00 13.43 143 LYS B N 1
ATOM 2299 C CA . LYS B 1 119 ? 9.085 42.919 8.725 1.00 18.60 143 LYS B CA 1
ATOM 2300 C C . LYS B 1 119 ? 10.068 41.860 9.195 1.00 15.94 143 LYS B C 1
ATOM 2301 O O . LYS B 1 119 ? 9.661 40.763 9.548 1.00 15.12 143 LYS B O 1
ATOM 2307 N N . ILE B 1 120 ? 11.356 42.193 9.226 1.00 15.89 144 ILE B N 1
ATOM 2308 C CA . ILE B 1 120 ? 12.355 41.202 9.629 1.00 16.91 144 ILE B CA 1
ATOM 2309 C C . ILE B 1 120 ? 12.443 40.993 11.148 1.00 15.52 144 ILE B C 1
ATOM 2310 O O . ILE B 1 120 ? 13.007 40.005 11.598 1.00 15.77 144 ILE B O 1
ATOM 2315 N N . LEU B 1 121 ? 11.881 41.902 11.942 1.00 13.62 145 LEU B N 1
ATOM 2316 C CA . LEU B 1 121 ? 12.166 41.886 13.385 1.00 12.13 145 LEU B CA 1
ATOM 2317 C C . LEU B 1 121 ? 11.847 40.558 14.091 1.00 16.63 145 LEU B C 1
ATOM 2318 O O . LEU B 1 121 ? 12.648 40.113 14.914 1.00 16.19 145 LEU B O 1
ATOM 2323 N N . PRO B 1 122 ? 10.723 39.888 13.746 1.00 12.95 146 PRO B N 1
ATOM 2324 C CA . PRO B 1 122 ? 10.512 38.579 14.379 1.00 13.78 146 PRO B CA 1
ATOM 2325 C C . PRO B 1 122 ? 11.638 37.587 14.092 1.00 13.82 146 PRO B C 1
ATOM 2326 O O . PRO B 1 122 ? 12.001 36.800 14.959 1.00 13.90 146 PRO B O 1
ATOM 2330 N N . ARG B 1 123 ? 12.173 37.620 12.882 1.00 14.08 147 ARG B N 1
ATOM 2331 C CA . ARG B 1 123 ? 13.232 36.687 12.530 1.00 15.03 147 ARG B CA 1
ATOM 2332 C C . ARG B 1 123 ? 14.507 37.022 13.306 1.00 18.62 147 ARG B C 1
ATOM 2333 O O . ARG B 1 123 ? 15.286 36.124 13.652 1.00 18.89 147 ARG B O 1
ATOM 2341 N N . PHE B 1 124 ? 14.720 38.311 13.576 1.00 15.94 148 PHE B N 1
ATOM 2342 C CA . PHE B 1 124 ? 15.807 38.745 14.455 1.00 14.08 148 PHE B CA 1
ATOM 2343 C C . PHE B 1 124 ? 15.605 38.178 15.849 1.00 15.60 148 PHE B C 1
ATOM 2344 O O . PHE B 1 124 ? 16.547 37.759 16.519 1.00 18.46 148 PHE B O 1
ATOM 2352 N N . ALA B 1 125 ? 14.351 38.185 16.284 1.00 16.73 149 ALA B N 1
ATOM 2353 C CA . ALA B 1 125 ? 14.015 37.866 17.665 1.00 15.53 149 ALA B CA 1
ATOM 2354 C C . ALA B 1 125 ? 13.868 36.367 17.918 1.00 17.55 149 ALA B C 1
ATOM 2355 O O . ALA B 1 125 ? 13.709 35.944 19.060 1.00 17.34 149 ALA B O 1
ATOM 2357 N N . SER B 1 126 ? 13.919 35.564 16.863 1.00 13.97 150 SER B N 1
ATOM 2358 C CA . SER B 1 126 ? 13.560 34.144 16.998 1.00 18.07 150 SER B CA 1
ATOM 2359 C C . SER B 1 126 ? 14.578 33.349 17.814 1.00 19.65 150 SER B C 1
ATOM 2360 O O . SER B 1 126 ? 15.767 33.561 17.664 1.00 18.30 150 SER B O 1
ATOM 2363 N N . PRO B 1 127 ? 14.104 32.419 18.658 1.00 21.38 151 PRO B N 1
ATOM 2364 C CA . PRO B 1 127 ? 14.965 31.531 19.455 1.00 23.07 151 PRO B CA 1
ATOM 2365 C C . PRO B 1 127 ? 15.710 30.510 18.594 1.00 30.10 151 PRO B C 1
ATOM 2366 O O . PRO B 1 127 ? 16.647 29.860 19.065 1.00 32.38 151 PRO B O 1
ATOM 2370 N N . ASN B 1 128 ? 15.270 30.359 17.351 1.00 32.19 152 ASN B N 1
ATOM 2371 C CA . ASN B 1 128 ? 16.060 29.683 16.321 1.00 41.85 152 ASN B CA 1
ATOM 2372 C C . ASN B 1 128 ? 17.122 30.650 15.776 1.00 42.83 152 ASN B C 1
ATOM 2373 O O . ASN B 1 128 ? 16.799 31.579 15.034 1.00 43.89 152 ASN B O 1
ATOM 2378 N N . SER B 1 129 ? 18.387 30.415 16.113 1.00 46.75 153 SER B N 1
ATOM 2379 C CA . SER B 1 129 ? 19.438 31.416 15.890 1.00 48.24 153 SER B CA 1
ATOM 2380 C C . SER B 1 129 ? 20.019 31.497 14.463 1.00 47.47 153 SER B C 1
ATOM 2381 O O . SER B 1 129 ? 20.859 32.365 14.174 1.00 44.83 153 SER B O 1
ATOM 2384 N N . ASP B 1 130 ? 19.570 30.627 13.564 1.00 46.79 154 ASP B N 1
ATOM 2385 C CA . ASP B 1 130 ? 20.275 30.466 12.288 1.00 48.72 154 ASP B CA 1
ATOM 2386 C C . ASP B 1 130 ? 20.143 31.630 11.314 1.00 44.45 154 ASP B C 1
ATOM 2387 O O . ASP B 1 130 ? 21.019 31.818 10.473 1.00 36.90 154 ASP B O 1
ATOM 2392 N N . PHE B 1 131 ? 19.079 32.420 11.416 1.00 39.46 155 PHE B N 1
ATOM 2393 C CA . PHE B 1 131 ? 18.967 33.560 10.518 1.00 32.34 155 PHE B CA 1
ATOM 2394 C C . PHE B 1 131 ? 20.057 34.613 10.756 1.00 33.59 155 PHE B C 1
ATOM 2395 O O . PHE B 1 131 ? 20.674 35.105 9.812 1.00 33.21 155 PHE B O 1
ATOM 2403 N N . LEU B 1 132 ? 20.288 34.966 12.016 1.00 32.00 156 LEU B N 1
ATOM 2404 C CA . LEU B 1 132 ? 21.291 35.981 12.335 1.00 25.19 156 LEU B CA 1
ATOM 2405 C C . LEU B 1 132 ? 22.689 35.461 12.021 1.00 33.64 156 LEU B C 1
ATOM 2406 O O . LEU B 1 132 ? 23.545 36.198 11.537 1.00 32.35 156 LEU B O 1
ATOM 2411 N N . ASN B 1 133 ? 22.908 34.180 12.298 1.00 34.70 157 ASN B N 1
ATOM 2412 C CA . ASN B 1 133 ? 24.195 33.548 12.045 1.00 37.35 157 ASN B CA 1
ATOM 2413 C C . ASN B 1 133 ? 24.443 33.338 10.557 1.00 40.21 157 ASN B C 1
ATOM 2414 O O . ASN B 1 133 ? 25.390 33.883 9.989 1.00 41.02 157 ASN B O 1
ATOM 2419 N N . LYS B 1 134 ? 23.574 32.559 9.929 1.00 38.87 158 LYS B N 1
ATOM 2420 C CA . LYS B 1 134 ? 23.745 32.163 8.537 1.00 41.82 158 LYS B CA 1
ATOM 2421 C C . LYS B 1 134 ? 23.508 33.289 7.524 1.00 45.04 158 LYS B C 1
ATOM 2422 O O . LYS B 1 134 ? 24.336 33.517 6.648 1.00 50.44 158 LYS B O 1
ATOM 2428 N N . GLU B 1 135 ? 22.388 33.996 7.645 1.00 43.72 159 GLU B N 1
ATOM 2429 C CA . GLU B 1 135 ? 21.955 34.925 6.602 1.00 40.37 159 GLU B CA 1
ATOM 2430 C C . GLU B 1 135 ? 22.565 36.317 6.704 1.00 38.01 159 GLU B C 1
ATOM 2431 O O . GLU B 1 135 ? 22.816 36.954 5.687 1.00 37.10 159 GLU B O 1
ATOM 2437 N N . LEU B 1 136 ? 22.778 36.799 7.925 1.00 38.50 160 LEU B N 1
ATOM 2438 C CA . LEU B 1 136 ? 23.329 38.134 8.131 1.00 34.79 160 LEU B CA 1
ATOM 2439 C C . LEU B 1 136 ? 24.819 38.060 8.394 1.00 39.05 160 LEU B C 1
ATOM 2440 O O . LEU B 1 136 ? 25.528 39.071 8.327 1.00 35.95 160 LEU B O 1
ATOM 2445 N N . GLY B 1 137 ? 25.282 36.858 8.719 1.00 34.40 161 GLY B N 1
ATOM 2446 C CA . GLY B 1 137 ? 26.691 36.637 8.992 1.00 37.88 161 GLY B CA 1
ATOM 2447 C C . GLY B 1 137 ? 27.171 37.243 10.297 1.00 39.09 161 GLY B C 1
ATOM 2448 O O . GLY B 1 137 ? 28.299 37.730 10.396 1.00 46.32 161 GLY B O 1
ATOM 2449 N N . ILE B 1 138 ? 26.322 37.231 11.313 1.00 36.88 162 ILE B N 1
ATOM 2450 C CA . ILE B 1 138 ? 26.784 37.687 12.605 1.00 32.08 162 ILE B CA 1
ATOM 2451 C C . ILE B 1 138 ? 27.485 36.531 13.295 1.00 35.08 162 ILE B C 1
ATOM 2452 O O . ILE B 1 138 ? 26.845 35.630 13.834 1.00 37.42 162 ILE B O 1
ATOM 2457 N N . LYS B 1 139 ? 28.810 36.564 13.248 1.00 38.01 163 LYS B N 1
ATOM 2458 C CA . LYS B 1 139 ? 29.663 35.523 13.816 1.00 39.04 163 LYS B CA 1
ATOM 2459 C C . LYS B 1 139 ? 29.638 35.543 15.345 1.00 34.49 163 LYS B C 1
ATOM 2460 O O . LYS B 1 139 ? 29.715 34.503 15.995 1.00 38.98 163 LYS B O 1
ATOM 2466 N N . SER B 1 140 ? 29.555 36.737 15.916 1.00 29.55 164 SER B N 1
ATOM 2467 C CA . SER B 1 140 ? 29.602 36.894 17.363 1.00 27.83 164 SER B CA 1
ATOM 2468 C C . SER B 1 140 ? 28.330 36.440 18.058 1.00 32.33 164 SER B C 1
ATOM 2469 O O . SER B 1 140 ? 27.243 36.953 17.795 1.00 34.70 164 SER B O 1
ATOM 2472 N N . SER B 1 141 ? 28.479 35.485 18.963 1.00 33.87 165 SER B N 1
ATOM 2473 C CA . SER B 1 141 ? 27.386 35.048 19.812 1.00 31.82 165 SER B CA 1
ATOM 2474 C C . SER B 1 141 ? 26.852 36.193 20.678 1.00 32.73 165 SER B C 1
ATOM 2475 O O . SER B 1 141 ? 25.644 36.313 20.900 1.00 31.02 165 SER B O 1
ATOM 2478 N N . VAL B 1 142 ? 27.756 37.033 21.167 1.00 28.64 166 VAL B N 1
ATOM 2479 C CA . VAL B 1 142 ? 27.385 38.176 21.994 1.00 26.51 166 VAL B CA 1
ATOM 2480 C C . VAL B 1 142 ? 26.511 39.166 21.221 1.00 26.97 166 VAL B C 1
ATOM 2481 O O . VAL B 1 142 ? 25.528 39.706 21.746 1.00 25.54 166 VAL B O 1
ATOM 2485 N N . TYR B 1 143 ? 26.880 39.404 19.970 1.00 25.16 167 TYR B N 1
ATOM 2486 C CA . TYR B 1 143 ? 26.107 40.278 19.109 1.00 20.15 167 TYR B CA 1
ATOM 2487 C C . TYR B 1 143 ? 24.742 39.654 18.802 1.00 22.81 167 TYR B C 1
ATOM 2488 O O . TYR B 1 143 ? 23.713 40.325 18.899 1.00 20.01 167 TYR B O 1
ATOM 2497 N N . ARG B 1 144 ? 24.732 38.377 18.437 1.00 20.63 168 ARG B N 1
ATOM 2498 C CA . ARG B 1 144 ? 23.478 37.694 18.147 1.00 24.38 168 ARG B CA 1
ATOM 2499 C C . ARG B 1 144 ? 22.534 37.790 19.343 1.00 22.94 168 ARG B C 1
ATOM 2500 O O . ARG B 1 144 ? 21.373 38.172 19.197 1.00 20.77 168 ARG B O 1
ATOM 2508 N N . GLN B 1 145 ? 23.052 37.493 20.530 1.00 22.75 169 GLN B N 1
ATOM 2509 C CA . GLN B 1 145 ? 22.275 37.603 21.760 1.00 20.30 169 GLN B CA 1
ATOM 2510 C C . GLN B 1 145 ? 21.682 38.988 21.978 1.00 22.76 169 GLN B C 1
ATOM 2511 O O . GLN B 1 145 ? 20.489 39.125 22.281 1.00 19.97 169 GLN B O 1
ATOM 2517 N N . LYS B 1 146 ? 22.503 40.020 21.826 1.00 21.04 170 LYS B N 1
ATOM 2518 C CA . LYS B 1 146 ? 22.023 41.377 22.028 1.00 22.22 170 LYS B CA 1
ATOM 2519 C C . LYS B 1 146 ? 20.960 41.799 21.015 1.00 18.14 170 LYS B C 1
ATOM 2520 O O . LYS B 1 146 ? 20.021 42.499 21.355 1.00 20.09 170 LYS B O 1
ATOM 2526 N N . LEU B 1 147 ? 21.123 41.404 19.762 1.00 19.41 171 LEU B N 1
ATOM 2527 C CA . LEU B 1 147 ? 20.155 41.782 18.738 1.00 19.44 171 LEU B CA 1
ATOM 2528 C C . LEU B 1 147 ? 18.836 41.040 18.974 1.00 17.77 171 LEU B C 1
ATOM 2529 O O . LEU B 1 147 ? 17.749 41.632 18.887 1.00 16.07 171 LEU B O 1
ATOM 2534 N N . ARG B 1 148 ? 18.937 39.753 19.299 1.00 16.38 172 ARG B N 1
ATOM 2535 C CA . ARG B 1 148 ? 17.756 38.932 19.567 1.00 16.28 172 ARG B CA 1
ATOM 2536 C C . ARG B 1 148 ? 16.897 39.516 20.684 1.00 15.32 172 ARG B C 1
ATOM 2537 O O . ARG B 1 148 ? 15.681 39.681 20.528 1.00 17.79 172 ARG B O 1
ATOM 2545 N N . LEU B 1 149 ? 17.525 39.848 21.808 1.00 16.00 173 LEU B N 1
ATOM 2546 C CA . LEU B 1 149 ? 16.813 40.426 22.945 1.00 17.66 173 LEU B CA 1
ATOM 2547 C C . LEU B 1 149 ? 16.201 41.798 22.663 1.00 18.62 173 LEU B C 1
ATOM 2548 O O . LEU B 1 149 ? 15.062 42.079 23.066 1.00 17.66 173 LEU B O 1
ATOM 2553 N N . ASN B 1 150 ? 16.957 42.675 22.012 1.00 17.35 174 ASN B N 1
ATOM 2554 C CA . ASN B 1 150 ? 16.400 43.980 21.664 1.00 16.56 174 ASN B CA 1
ATOM 2555 C C . ASN B 1 150 ? 15.244 43.850 20.704 1.00 15.07 174 ASN B C 1
ATOM 2556 O O . ASN B 1 150 ? 14.275 44.592 20.799 1.00 16.19 174 ASN B O 1
ATOM 2561 N N . SER B 1 151 ? 15.356 42.907 19.774 1.00 13.95 175 SER B N 1
ATOM 2562 C CA . SER B 1 151 ? 14.303 42.675 18.777 1.00 14.34 175 SER B CA 1
ATOM 2563 C C . SER B 1 151 ? 13.060 42.092 19.441 1.00 13.37 175 SER B C 1
ATOM 2564 O O . SER B 1 151 ? 11.938 42.520 19.152 1.00 17.43 175 SER B O 1
ATOM 2567 N N . LEU B 1 152 ? 13.262 41.109 20.324 1.00 13.10 176 LEU B N 1
ATOM 2568 C CA . LEU B 1 152 ? 12.169 40.574 21.165 1.00 15.76 176 LEU B CA 1
ATOM 2569 C C . LEU B 1 152 ? 11.382 41.665 21.880 1.00 14.07 176 LEU B C 1
ATOM 2570 O O . LEU B 1 152 ? 10.145 41.667 21.901 1.00 19.82 176 LEU B O 1
ATOM 2575 N N . ASP B 1 153 ? 12.110 42.592 22.486 1.00 16.32 177 ASP B N 1
ATOM 2576 C CA . ASP B 1 153 ? 11.510 43.695 23.216 1.00 17.58 177 ASP B CA 1
ATOM 2577 C C . ASP B 1 153 ? 10.608 44.508 22.295 1.00 17.70 177 ASP B C 1
ATOM 2578 O O . ASP B 1 153 ? 9.484 44.851 22.645 1.00 17.33 177 ASP B O 1
ATOM 2583 N N . VAL B 1 154 ? 11.099 44.811 21.102 1.00 16.33 178 VAL B N 1
ATOM 2584 C CA . VAL B 1 154 ? 10.319 45.614 20.169 1.00 14.54 178 VAL B CA 1
ATOM 2585 C C . VAL B 1 154 ? 9.131 44.833 19.578 1.00 19.50 178 VAL B C 1
ATOM 2586 O O . VAL B 1 154 ? 8.014 45.364 19.487 1.00 18.73 178 VAL B O 1
ATOM 2590 N N . VAL B 1 155 ? 9.373 43.585 19.179 1.00 15.08 179 VAL B N 1
ATOM 2591 C CA . VAL B 1 155 ? 8.326 42.724 18.628 1.00 13.35 179 VAL B CA 1
ATOM 2592 C C . VAL B 1 155 ? 7.225 42.459 19.663 1.00 15.27 179 VAL B C 1
ATOM 2593 O O . VAL B 1 155 ? 6.052 42.591 19.359 1.00 14.61 179 VAL B O 1
ATOM 2597 N N . LEU B 1 156 ? 7.595 42.121 20.895 1.00 15.63 180 LEU B N 1
ATOM 2598 C CA . LEU B 1 156 ? 6.593 41.806 21.915 1.00 16.98 180 LEU B CA 1
ATOM 2599 C C . LEU B 1 156 ? 5.920 43.025 22.532 1.00 18.83 180 LEU B C 1
ATOM 2600 O O . LEU B 1 156 ? 4.723 42.993 22.799 1.00 19.36 180 LEU B O 1
ATOM 2605 N N . PHE B 1 157 ? 6.681 44.094 22.759 1.00 18.56 181 PHE B N 1
ATOM 2606 C CA . PHE B 1 157 ? 6.193 45.205 23.573 1.00 19.58 181 PHE B CA 1
ATOM 2607 C C . PHE B 1 157 ? 6.218 46.567 22.885 1.00 21.68 181 PHE B C 1
ATOM 2608 O O . PHE B 1 157 ? 5.851 47.568 23.491 1.00 19.38 181 PHE B O 1
ATOM 2616 N N . GLY B 1 158 ? 6.638 46.610 21.626 1.00 20.82 182 GLY B N 1
ATOM 2617 C CA . GLY B 1 158 ? 6.704 47.868 20.907 1.00 21.66 182 GLY B CA 1
ATOM 2618 C C . GLY B 1 158 ? 7.957 48.651 21.252 1.00 20.46 182 GLY B C 1
ATOM 2619 O O . GLY B 1 158 ? 8.637 48.366 22.236 1.00 20.36 182 GLY B O 1
ATOM 2620 N N . TYR B 1 159 ? 8.276 49.640 20.428 1.00 22.20 183 TYR B N 1
ATOM 2621 C CA . TYR B 1 159 ? 9.446 50.472 20.667 1.00 22.98 183 TYR B CA 1
ATOM 2622 C C . TYR B 1 159 ? 9.110 51.654 21.567 1.00 25.76 183 TYR B C 1
ATOM 2623 O O . TYR B 1 159 ? 8.131 52.370 21.344 1.00 25.83 183 TYR B O 1
ATOM 2632 N N . LYS B 1 160 ? 9.941 51.879 22.569 1.00 27.73 184 LYS B N 1
ATOM 2633 C CA . LYS B 1 160 ? 9.782 53.067 23.394 1.00 41.21 184 LYS B CA 1
ATOM 2634 C C . LYS B 1 160 ? 11.122 53.513 23.950 1.00 46.52 184 LYS B C 1
ATOM 2635 O O . LYS B 1 160 ? 11.575 52.972 24.961 1.00 61.07 184 LYS B O 1
ATOM 2641 N N . ASP B 1 161 ? 11.755 54.457 23.251 1.00 43.18 185 ASP B N 1
ATOM 2642 C CA . ASP B 1 161 ? 12.838 55.304 23.777 1.00 51.24 185 ASP B CA 1
ATOM 2643 C C . ASP B 1 161 ? 13.437 56.124 22.642 1.00 47.27 185 ASP B C 1
ATOM 2644 O O . ASP B 1 161 ? 13.125 57.306 22.484 1.00 50.07 185 ASP B O 1
#

Nearest PDB structures (foldseek):
  6pw7-assembly2_B  TM=1.004E+00  e=1.441E-29  Caenorhabditis elegans
  2l5y-assembly1_A  TM=7.862E-01  e=7.064E-10  Homo sapiens
  2k60-assembly1_A  TM=7.529E-01  e=1.728E-08  Homo sapiens
  6pw7-assembly2_B  TM=1.004E+00  e=2.917E-27  Caenorhabditis elegans
  2l5y-assembly1_A  TM=7.858E-01  e=2.639E-08  Homo sapiens

Secondary structure (DSSP, 8-state):
--------HHHHHHHTHHHHHHHHHHHH--TT-SSEEEHHHHHH------HHHHHHHHHHHHTT-SEEEHHHHHHHHHH-SGGG--HHHHHHHIIIII--GGGHHHHHHHT--GGGHHHHH-SSTHIIIIIT----HHHHHHHHHHHHHHHHH----/--------HHHHHHHTHHHHHHHHHHHH--TT-SSEE-HHHHHH------HHHHHHHHHHHHTT-SSEEHHHHHHHHHH-TGGG--HHHHHHHIIIII--GGGHHHHHHHT--GGGHHHHH-SSTHIIIIIT----HHHHHHHHHHHHHHHHH----

Sequence (314 aa):
VTRNVEVTAEEEKIRDKLGYEAIRDIHRDDDDHSGSIDRNESTGFKEDQRGSERTRRENKFHGDDDAITVDDLWEAWFESIERTWTNERLVEWLINDVNLPSIVEAVKAKKIDGKILPRFASPNSDFLNKELGIKSSVYRQKLRLNSLDVVLFGYKDVTRNVEVTAEEEKIRDKLGYEAIRDIHRDDDDHSGSIDRNESTGFKEDQRGSERTRRENKFHGDDDAITVDDLWEAWFESIERTWTNERLVEWLINDVNLPSIVEAVKAKKIDGKILPRFASPNSDFLNKELGIKSSVYRQKLRLNSLDVVLFGYKD

Solvent-accessible surface area: 18282 Å² total

Foldseek 3Di:
DDDDDDDDLVRVCVVLVLLLVLLVQVQCCCVVPPQWAFLVRQLVVCVCPDPVPRPLLSCQQAVPNGTHGSSNLSRCLVPAPLLVFFLVRVLVCCVPPLNDPPLSVLSVVVRDGSSCLSVLQGPPQCCCCPVSPPPDPVSSSSSNVVSCCCSRRNDDD/DDDDDDDDLVRVCVVLVVLLVLLVQVQCCPVVNPQWAFLCRQLVVCVCPDDVPRPLQSCQQAVVNGTAGSSNLSRPLVPAPLLVFFLVRVLVCCVPPLNDPVQNVLSVVVRDGSSCLSVLQGPPQCCCCPVSPPVDPVSSSSSNVVSCCCSRRNDDD

B-factor: mean 24.76, std 10.29, range [8.74, 73.87]

CATH classification: 1.10.238.180 (+1 more: 1.10.150.50)